Protein AF-A0A7S2FFK0-F1 (afdb_monomer_lite)

pLDDT: mean 80.07, std 19.32, range [27.09, 98.5]

Foldseek 3Di:
DAFEELQQLLPCLQLVQCQVQPVPQQDDDDADAEAYELDAPVPPCVVDHDPPPVRDSDPVSNVVSCVSNVHDPLRYHYHDDNQDDQPPPQAPVCCCLVPVLPPDPPVPPLSVCSVVQSSVLLRRLSRLQVNVVSQVVVCVVVVHHDQKDKYFHSNDGDPHHDHHNVPDDQAAFDDDPGMTIHGPVVSCCSRPVVNVCSNVVVDDDDSVDHSVVSSVVVVVVVNHDPPDDDPPDDPPDD

Radius of gyration: 18.82 Å; chains: 1; bounding box: 44×46×49 Å

Sequence (238 aa):
CLSGAARTLAEPLVYRTIKSHLIEAFGGRSTVFAVLKLADARGDESLGPPARTHLDRSAESLRAALDHLGVTPAHAVLVHNGTGTLTQRTPACLDGLLYGARADAKRRTAARDAPEQVLSLLGQLEGRRACGDLISAEEVAVRHLFAWVLLVRPDVAWPQPVAPFCTYEPRPLRKRDWAFIMPRTHATFLTEGLHELMAGCGAPFNPSRPVEEWVYEQLRPRNWTDGRFKLSGLVVRP

Organism: NCBI:txid156173

Secondary structure (DSSP, 8-state):
-EEEE-TTTTSHHHHHHIIIIIIIHH-SS----EEEES--GGG-GGGS----------HHHHHHHHHHTT--GGGEEEE-BTTBSS-----HHHHHHHHHTTT-TTSTTTTTSHHHHHHHHHHHHHHHHHHHHHHHHHHHHHT---SEEEEE-TT---SSPPPPGGGS-SSS-EEETTEEEEEHHHHHIIIIIHHHHHHTT-S---TTS-HHHHHHHHHGGGT---------S-----

Structure (mmCIF, N/CA/C/O backbone):
data_AF-A0A7S2FFK0-F1
#
_entry.id   AF-A0A7S2FFK0-F1
#
loop_
_atom_site.group_PDB
_atom_site.id
_atom_site.type_symbol
_atom_site.label_atom_id
_atom_site.label_alt_id
_atom_site.label_comp_id
_atom_site.label_asym_id
_atom_site.label_entity_id
_atom_site.label_seq_id
_atom_site.pdbx_PDB_ins_code
_atom_site.Cartn_x
_atom_site.Cartn_y
_atom_site.Cartn_z
_atom_site.occupancy
_atom_site.B_iso_or_equiv
_atom_site.auth_seq_id
_atom_site.auth_comp_id
_atom_site.auth_asym_id
_atom_site.auth_atom_id
_atom_site.pdbx_PDB_model_num
ATOM 1 N N . CYS A 1 1 ? -2.932 1.055 4.953 1.00 97.69 1 CYS A N 1
ATOM 2 C CA . CYS A 1 1 ? -2.668 1.854 3.748 1.00 97.69 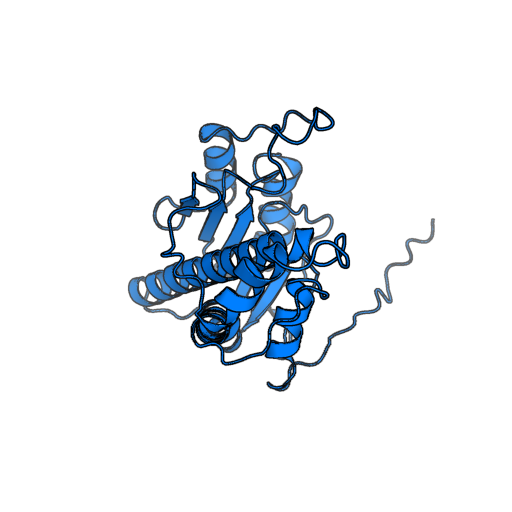1 CYS A CA 1
ATOM 3 C C . CYS A 1 1 ? -2.921 1.011 2.508 1.00 97.69 1 CYS A C 1
ATOM 5 O O . CYS A 1 1 ? -2.409 -0.103 2.414 1.00 97.69 1 CYS A O 1
ATOM 7 N N . LEU A 1 2 ? -3.705 1.541 1.576 1.00 97.38 2 LEU A N 1
ATOM 8 C CA . LEU A 1 2 ? -3.915 0.992 0.243 1.00 97.38 2 LEU A CA 1
ATOM 9 C C . LEU A 1 2 ? -2.874 1.602 -0.696 1.00 97.38 2 LEU A C 1
ATOM 11 O O . LEU A 1 2 ? -2.817 2.821 -0.798 1.00 97.38 2 LEU A O 1
ATOM 15 N N . SER A 1 3 ? -2.043 0.792 -1.351 1.00 95.12 3 SER A N 1
ATOM 16 C CA . SER A 1 3 ? -0.972 1.300 -2.222 1.00 95.12 3 SER A CA 1
ATOM 17 C C . SER A 1 3 ? -0.901 0.541 -3.540 1.00 95.12 3 SER A C 1
ATOM 19 O O . SER A 1 3 ? -0.838 -0.690 -3.544 1.00 95.12 3 SER A O 1
ATOM 21 N N . GLY A 1 4 ? -0.899 1.267 -4.659 1.00 92.31 4 GLY A N 1
ATOM 22 C CA . GLY A 1 4 ? -0.758 0.691 -5.998 1.00 92.31 4 GLY A CA 1
ATOM 23 C C . GLY A 1 4 ? -1.783 1.213 -7.001 1.00 92.31 4 GLY A C 1
ATOM 24 O O . GLY A 1 4 ? -2.378 2.269 -6.810 1.00 92.31 4 GLY A O 1
ATOM 25 N N . ALA A 1 5 ? -1.971 0.482 -8.100 1.00 90.81 5 ALA A N 1
ATOM 26 C CA . ALA A 1 5 ? -2.910 0.859 -9.153 1.00 90.81 5 ALA A CA 1
ATOM 27 C C . ALA A 1 5 ? -4.361 0.588 -8.735 1.00 90.81 5 ALA A C 1
ATOM 29 O O . ALA A 1 5 ? -4.699 -0.534 -8.364 1.00 90.81 5 ALA A O 1
ATOM 30 N N . ALA A 1 6 ? -5.239 1.583 -8.854 1.00 92.62 6 ALA A N 1
ATOM 31 C CA . ALA A 1 6 ? -6.644 1.491 -8.446 1.00 92.62 6 ALA A CA 1
ATOM 32 C C . ALA A 1 6 ? -7.536 0.783 -9.488 1.00 92.62 6 ALA A C 1
ATOM 34 O O . ALA A 1 6 ? -8.663 1.201 -9.738 1.00 92.62 6 ALA A O 1
ATOM 35 N N . ARG A 1 7 ? -7.027 -0.289 -10.113 1.00 88.94 7 ARG A N 1
ATOM 36 C CA . ARG A 1 7 ? -7.610 -0.915 -11.315 1.00 88.94 7 ARG A CA 1
ATOM 37 C C . ARG A 1 7 ? -9.075 -1.315 -11.143 1.00 88.94 7 ARG A C 1
ATOM 39 O O . ARG A 1 7 ? -9.857 -1.082 -12.057 1.00 88.94 7 ARG A O 1
ATOM 46 N N . THR A 1 8 ? -9.395 -1.929 -10.004 1.00 93.06 8 THR A N 1
ATOM 47 C CA . THR A 1 8 ? -10.719 -2.470 -9.650 1.00 93.06 8 THR A CA 1
ATOM 48 C C . THR A 1 8 ? -11.240 -1.902 -8.330 1.00 93.06 8 THR A C 1
ATOM 50 O O . THR A 1 8 ? -12.253 -2.371 -7.828 1.00 93.06 8 THR A O 1
ATOM 53 N N . LEU A 1 9 ? -10.571 -0.903 -7.738 1.00 95.50 9 LEU A N 1
ATOM 54 C CA . LEU A 1 9 ? -10.962 -0.382 -6.422 1.00 95.50 9 LEU A CA 1
ATOM 55 C C . LEU A 1 9 ? -12.380 0.199 -6.434 1.00 95.50 9 LEU A C 1
ATOM 57 O O . LEU A 1 9 ? -13.079 0.090 -5.435 1.00 95.50 9 LEU A O 1
ATOM 61 N N . ALA A 1 10 ? -12.797 0.792 -7.554 1.00 95.69 10 ALA A N 1
ATOM 62 C CA . ALA A 1 10 ? -14.138 1.340 -7.741 1.00 95.69 10 ALA A CA 1
ATOM 63 C C . ALA A 1 10 ? -15.237 0.262 -7.827 1.00 95.69 10 ALA A C 1
ATOM 65 O O . ALA A 1 10 ? -16.416 0.578 -7.684 1.00 95.69 10 ALA A O 1
ATOM 66 N N . GLU A 1 11 ? -14.878 -1.011 -8.016 1.00 95.50 11 GLU A N 1
ATOM 67 C CA . GLU A 1 11 ? -15.852 -2.095 -8.073 1.00 95.50 11 GLU A CA 1
ATOM 68 C C . GLU A 1 11 ? -16.462 -2.343 -6.684 1.00 95.50 11 GLU A C 1
ATOM 70 O O . GLU A 1 11 ? -15.717 -2.600 -5.728 1.00 95.50 11 GLU A O 1
ATOM 75 N N . PRO A 1 12 ? -17.805 -2.359 -6.542 1.00 96.56 12 PRO A N 1
ATOM 76 C CA . PRO A 1 12 ? -18.465 -2.563 -5.254 1.00 96.56 12 PRO A CA 1
ATOM 77 C C . PRO A 1 12 ? -18.008 -3.802 -4.499 1.00 96.56 12 PRO A C 1
ATOM 79 O O . PRO A 1 12 ? -17.871 -3.759 -3.280 1.00 96.56 12 PRO A O 1
ATOM 82 N N . LEU A 1 13 ? -17.733 -4.903 -5.199 1.00 96.69 13 LEU A N 1
ATOM 83 C CA . LEU A 1 13 ? -17.225 -6.119 -4.566 1.00 96.69 13 LEU A CA 1
ATOM 84 C C . LEU A 1 13 ? -15.864 -5.891 -3.882 1.00 96.69 13 LEU A C 1
ATOM 86 O O . LEU A 1 13 ? -15.618 -6.431 -2.802 1.00 96.69 13 LEU A O 1
ATOM 90 N N . VAL A 1 14 ? -14.986 -5.084 -4.479 1.00 96.62 14 VAL A N 1
ATOM 91 C CA . VAL A 1 14 ? -13.627 -4.855 -3.976 1.00 96.62 14 VAL A CA 1
ATOM 92 C C . VAL A 1 14 ? -13.665 -3.970 -2.736 1.00 96.62 14 VAL A C 1
ATOM 94 O O . VAL A 1 14 ? -13.296 -4.433 -1.656 1.00 96.62 14 VAL A O 1
ATOM 97 N N . TYR A 1 15 ? -14.170 -2.735 -2.832 1.00 97.69 15 TYR A N 1
ATOM 98 C CA . TYR A 1 15 ? -14.128 -1.824 -1.683 1.00 97.69 15 TYR A CA 1
ATOM 99 C C . TYR A 1 15 ? -15.022 -2.291 -0.521 1.00 97.69 15 TYR A C 1
ATOM 101 O O . TYR A 1 15 ? -14.660 -2.089 0.639 1.00 97.69 15 TYR A O 1
ATOM 109 N N . ARG A 1 16 ? -16.145 -2.982 -0.783 1.00 98.31 16 ARG A N 1
ATOM 110 C CA . ARG A 1 16 ? -16.985 -3.531 0.299 1.00 98.31 16 ARG A CA 1
ATOM 111 C C . ARG A 1 16 ? -16.266 -4.635 1.059 1.00 98.31 16 ARG A C 1
ATOM 113 O O . ARG A 1 16 ? -16.316 -4.641 2.282 1.00 98.31 16 ARG A O 1
ATOM 120 N N . THR A 1 17 ? -15.575 -5.540 0.360 1.00 97.88 17 THR A N 1
ATOM 121 C CA . THR A 1 17 ? -14.833 -6.614 1.037 1.00 97.88 17 THR A CA 1
ATOM 122 C C . THR A 1 17 ? -13.573 -6.101 1.731 1.00 97.88 17 THR A C 1
ATOM 124 O O . THR A 1 17 ? -13.251 -6.580 2.812 1.00 97.88 17 THR A O 1
ATOM 127 N N . ILE A 1 18 ? -12.898 -5.074 1.203 1.00 97.38 18 ILE A N 1
ATOM 128 C CA . ILE A 1 18 ? -11.834 -4.377 1.947 1.00 97.38 18 ILE A CA 1
ATOM 129 C C . ILE A 1 18 ? -12.399 -3.781 3.248 1.00 97.38 18 ILE A C 1
ATOM 131 O O . ILE A 1 18 ? -11.773 -3.895 4.300 1.00 97.38 18 ILE A O 1
ATOM 135 N N . LYS A 1 19 ? -13.595 -3.187 3.222 1.00 98.06 19 LYS A N 1
ATOM 136 C CA . LYS A 1 19 ? -14.220 -2.678 4.446 1.00 98.06 19 LYS A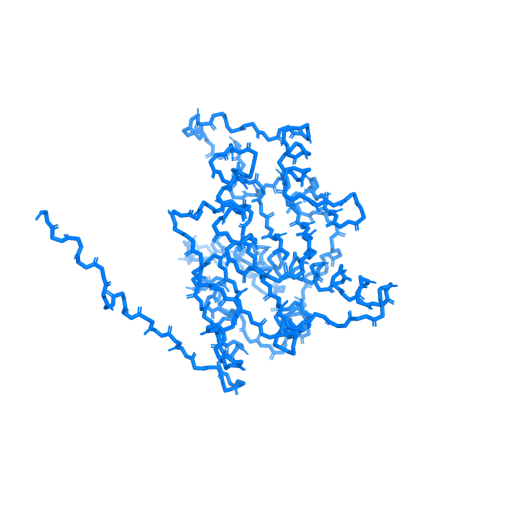 CA 1
ATOM 137 C C . LYS A 1 19 ? -14.558 -3.796 5.431 1.00 98.06 19 LYS A C 1
ATOM 139 O O . LYS A 1 19 ? -13.993 -3.834 6.520 1.00 98.06 19 LYS A O 1
ATOM 144 N N . SER A 1 20 ? -15.435 -4.717 5.041 1.00 98.19 20 SER A N 1
ATOM 145 C CA . SER A 1 20 ? -16.017 -5.690 5.967 1.00 98.19 20 SER A CA 1
ATOM 146 C C . SER A 1 20 ? -15.055 -6.815 6.345 1.00 98.19 20 SER A C 1
ATOM 148 O O . SER A 1 20 ? -15.003 -7.232 7.498 1.00 98.19 20 SER A O 1
ATOM 150 N N . HIS A 1 21 ? -14.274 -7.323 5.388 1.00 97.69 21 HIS A N 1
ATOM 151 C CA . HIS A 1 21 ? -13.435 -8.506 5.584 1.00 97.69 21 HIS A CA 1
ATOM 152 C C . HIS A 1 21 ? -11.984 -8.174 5.925 1.00 97.69 21 HIS A C 1
ATOM 154 O O . HIS A 1 21 ? -11.252 -9.071 6.336 1.00 97.69 21 HIS A O 1
ATOM 160 N N . LEU A 1 22 ? -11.554 -6.920 5.783 1.00 95.94 22 LEU A N 1
ATOM 161 C CA . LEU A 1 22 ? -10.224 -6.493 6.207 1.00 95.94 22 LEU A CA 1
ATOM 162 C C . LEU A 1 22 ? -10.296 -5.466 7.336 1.00 95.94 22 LEU A C 1
ATOM 164 O O . LEU A 1 22 ? -9.817 -5.760 8.424 1.00 95.94 22 LEU A O 1
ATOM 168 N N . ILE A 1 23 ? -10.858 -4.279 7.098 1.00 97.19 23 ILE A N 1
ATOM 169 C CA . ILE A 1 23 ? -10.790 -3.167 8.061 1.00 97.19 23 ILE A CA 1
ATOM 170 C C . ILE A 1 23 ? -11.597 -3.485 9.326 1.00 97.19 23 ILE A C 1
ATOM 172 O O . ILE A 1 23 ? -11.056 -3.438 10.429 1.00 97.19 23 ILE A O 1
ATOM 176 N N . GLU A 1 24 ? -12.871 -3.841 9.169 1.00 97.81 24 GLU A N 1
ATOM 177 C CA . GLU A 1 24 ? -13.772 -4.131 10.289 1.00 97.81 24 GLU A CA 1
ATOM 178 C C . GLU A 1 24 ? -13.413 -5.462 10.965 1.00 97.81 24 GLU A C 1
ATOM 180 O O . GLU A 1 24 ? -13.358 -5.534 12.191 1.00 97.81 24 GLU A O 1
ATOM 185 N N . ALA A 1 25 ? -13.091 -6.495 10.178 1.00 96.94 25 ALA A N 1
ATOM 186 C CA . ALA A 1 25 ? -12.718 -7.815 10.690 1.00 96.94 25 ALA A CA 1
ATOM 187 C C . ALA A 1 25 ? -11.384 -7.834 11.457 1.00 96.94 25 ALA A C 1
ATOM 189 O O . ALA A 1 25 ? -11.266 -8.537 12.462 1.00 96.94 25 ALA A O 1
ATOM 190 N N . PHE A 1 26 ? -10.381 -7.064 11.016 1.00 96.06 26 PHE A N 1
ATOM 191 C CA . PHE A 1 26 ? -9.129 -6.926 11.766 1.00 96.06 26 PHE A CA 1
ATOM 192 C C . PHE A 1 26 ? -9.377 -6.267 13.131 1.00 96.06 26 PHE A C 1
ATOM 194 O O . PHE A 1 26 ? -8.753 -6.646 14.127 1.00 96.06 26 PHE A O 1
ATOM 201 N N . GLY A 1 27 ? -10.336 -5.338 13.185 1.00 95.50 27 GLY A N 1
ATOM 202 C CA . GLY A 1 27 ? -10.808 -4.689 14.402 1.00 95.50 27 GLY A CA 1
ATOM 203 C C . GLY A 1 27 ? -9.883 -3.590 14.929 1.00 95.50 27 GLY A C 1
ATOM 204 O O . GLY A 1 27 ? -8.899 -3.198 14.299 1.00 95.50 27 GLY A O 1
ATOM 205 N N . GLY A 1 28 ? -10.214 -3.087 16.122 1.00 93.56 28 GLY A N 1
ATOM 206 C CA . GLY A 1 28 ? -9.529 -1.953 16.746 1.00 93.56 28 GLY A CA 1
ATOM 207 C C . GLY A 1 28 ? -9.933 -0.596 16.156 1.00 93.56 28 GLY A C 1
ATOM 208 O O . GLY A 1 28 ? -10.820 -0.498 15.311 1.00 93.56 28 GLY A O 1
ATOM 209 N N . ARG A 1 29 ? -9.288 0.477 16.628 1.00 96.19 29 ARG A N 1
ATOM 210 C CA . ARG A 1 29 ? -9.438 1.821 16.053 1.00 96.19 29 ARG A CA 1
ATOM 211 C C . ARG A 1 29 ? -8.492 1.945 14.861 1.00 96.19 29 ARG A C 1
ATOM 213 O O . ARG A 1 29 ? -7.277 1.885 15.042 1.00 96.19 29 ARG A O 1
ATOM 220 N N . SER A 1 30 ? -9.044 2.112 13.664 1.00 97.12 30 SER A N 1
ATOM 221 C CA . SER A 1 30 ? -8.288 2.144 12.412 1.00 97.12 30 SER A CA 1
ATOM 222 C C . SER A 1 30 ? -8.330 3.521 11.745 1.00 97.12 30 SER A C 1
ATOM 224 O O . SER A 1 30 ? -9.317 4.246 11.841 1.00 97.12 30 SER A O 1
ATOM 226 N N . THR A 1 31 ? -7.241 3.856 11.052 1.00 98.38 31 THR A N 1
ATOM 227 C CA . THR A 1 31 ? -7.156 4.984 10.116 1.00 98.38 31 THR A CA 1
ATOM 228 C C . THR A 1 31 ? -6.783 4.420 8.750 1.00 98.38 31 THR A C 1
ATOM 230 O O . THR A 1 31 ? -5.863 3.600 8.642 1.00 98.38 31 THR A O 1
ATOM 233 N N . VAL A 1 32 ? -7.509 4.816 7.704 1.00 98.38 32 VAL A N 1
ATOM 234 C CA . VAL A 1 32 ? -7.309 4.287 6.351 1.00 98.38 32 VAL A CA 1
ATOM 235 C C . VAL A 1 32 ? -6.632 5.341 5.489 1.00 98.38 32 VAL A C 1
ATOM 237 O O . VAL A 1 32 ? -7.143 6.435 5.297 1.00 98.38 32 VAL A O 1
ATOM 240 N N . PHE A 1 33 ? -5.479 4.969 4.944 1.00 98.50 33 PHE A N 1
ATOM 241 C CA . PHE A 1 33 ? -4.699 5.779 4.011 1.00 98.50 33 PHE A CA 1
ATOM 242 C C . PHE A 1 33 ? -4.756 5.167 2.616 1.00 98.50 33 PHE A C 1
ATOM 244 O O . PHE A 1 33 ? -4.788 3.934 2.501 1.00 98.50 33 PHE A O 1
ATOM 251 N N . ALA A 1 34 ? -4.688 5.991 1.575 1.00 98.00 34 ALA A N 1
ATOM 252 C CA . ALA A 1 34 ? -4.666 5.541 0.191 1.00 98.00 34 ALA A CA 1
ATOM 253 C C . ALA A 1 34 ? -3.612 6.293 -0.634 1.00 98.00 34 ALA A C 1
ATOM 255 O O . ALA A 1 34 ? -3.614 7.516 -0.697 1.00 98.00 34 ALA A O 1
ATOM 256 N N . VAL A 1 35 ? -2.741 5.549 -1.308 1.00 96.38 35 VAL A N 1
ATOM 257 C CA . VAL A 1 35 ? -1.779 6.045 -2.296 1.00 96.38 35 VAL A CA 1
ATOM 258 C C . VAL A 1 35 ? -2.051 5.313 -3.605 1.00 96.38 35 VAL A C 1
ATOM 260 O O . VAL A 1 35 ? -1.617 4.176 -3.813 1.00 96.38 35 VAL A O 1
ATOM 263 N N . LEU A 1 36 ? -2.835 5.943 -4.474 1.00 94.12 36 LEU A N 1
ATOM 264 C CA . LEU A 1 36 ? -3.429 5.294 -5.635 1.00 94.12 36 LEU A CA 1
ATOM 265 C C . LEU A 1 36 ? -2.851 5.827 -6.937 1.00 94.12 36 LEU A C 1
ATOM 267 O O . LEU A 1 36 ? -2.824 7.032 -7.170 1.00 94.12 36 LEU A O 1
ATOM 271 N N . LYS A 1 37 ? -2.460 4.913 -7.821 1.00 90.56 37 LYS A N 1
ATOM 272 C CA . LYS A 1 37 ? -2.108 5.221 -9.208 1.00 90.56 37 LYS A CA 1
ATOM 273 C C . LYS A 1 37 ? -3.331 5.036 -10.086 1.00 90.56 37 LYS A C 1
ATOM 275 O O . LYS A 1 37 ? -3.955 3.973 -10.065 1.00 90.56 37 LYS A O 1
ATOM 280 N N . LEU A 1 38 ? -3.657 6.072 -10.844 1.00 87.25 38 LEU A N 1
ATOM 281 C CA . LEU A 1 38 ? -4.819 6.092 -11.728 1.00 87.25 38 LEU A CA 1
ATOM 282 C C . LEU A 1 38 ? -4.468 5.611 -13.137 1.00 87.25 38 LEU A C 1
ATOM 284 O O . LEU A 1 38 ? -5.294 4.988 -13.797 1.00 87.25 38 LEU A O 1
ATOM 288 N N . ALA A 1 39 ? -3.218 5.823 -13.549 1.00 80.00 39 ALA A N 1
ATOM 289 C CA . ALA A 1 39 ? -2.644 5.249 -14.755 1.00 80.00 39 ALA A CA 1
ATOM 290 C C . ALA A 1 39 ? -1.652 4.135 -14.395 1.00 80.00 39 ALA A C 1
ATOM 292 O O . ALA A 1 39 ? -0.842 4.272 -13.474 1.00 80.00 39 ALA A O 1
ATOM 293 N N . ASP A 1 40 ? -1.702 3.036 -15.142 1.00 69.88 40 ASP A N 1
ATOM 294 C CA . ASP A 1 40 ? -0.779 1.915 -15.008 1.00 69.88 40 ASP A CA 1
ATOM 295 C C . ASP A 1 40 ? -0.172 1.609 -16.374 1.00 69.88 40 ASP A C 1
ATOM 297 O O . ASP A 1 40 ? -0.895 1.254 -17.302 1.00 69.88 40 ASP A O 1
ATOM 301 N N . ALA A 1 41 ? 1.152 1.724 -16.490 1.00 61.56 41 ALA A N 1
ATOM 302 C CA . ALA A 1 41 ? 1.875 1.429 -17.726 1.00 61.56 41 ALA A CA 1
ATOM 303 C C . ALA A 1 41 ? 1.657 -0.019 -18.207 1.00 61.56 41 ALA A C 1
ATOM 305 O O . ALA A 1 41 ? 1.723 -0.291 -19.398 1.00 61.56 41 ALA A O 1
ATOM 306 N N . ARG A 1 42 ? 1.333 -0.952 -17.297 1.00 60.56 42 ARG A N 1
ATOM 307 C CA . ARG A 1 42 ? 1.028 -2.353 -17.640 1.00 60.56 42 ARG A CA 1
ATOM 308 C C . ARG A 1 42 ? -0.376 -2.558 -18.215 1.00 60.56 42 ARG A C 1
ATOM 310 O O . ARG A 1 42 ? -0.705 -3.672 -18.608 1.00 60.56 42 ARG A O 1
ATOM 317 N N . GLY A 1 43 ? -1.227 -1.537 -18.165 1.00 53.38 43 GLY A N 1
ATOM 318 C CA . GLY A 1 43 ? -2.600 -1.570 -18.662 1.00 53.38 43 GLY A CA 1
ATOM 319 C C . GLY A 1 43 ? -2.844 -0.570 -19.783 1.00 53.38 43 GLY A C 1
ATOM 320 O O . GLY A 1 43 ? -3.998 -0.198 -19.979 1.00 53.38 43 GLY A O 1
ATOM 321 N N . ASP A 1 44 ? -1.785 -0.102 -20.450 1.00 51.84 44 ASP A N 1
ATOM 322 C CA . ASP A 1 44 ? -1.903 0.857 -21.539 1.00 51.84 44 ASP A CA 1
ATOM 323 C C . ASP A 1 44 ? -2.726 0.249 -22.685 1.00 51.84 44 ASP A C 1
ATOM 325 O O . ASP A 1 44 ? -2.348 -0.754 -23.294 1.00 51.84 44 ASP A O 1
ATOM 329 N N . GLU A 1 45 ? -3.880 0.860 -22.956 1.00 49.62 45 GLU A N 1
ATOM 330 C CA . GLU A 1 45 ? -4.808 0.475 -24.026 1.00 49.62 45 GLU A CA 1
ATOM 331 C C . GLU A 1 45 ? -4.152 0.569 -25.415 1.00 49.62 45 GLU A C 1
ATOM 333 O O . GLU A 1 45 ? -4.646 -0.015 -26.382 1.00 49.62 45 GLU A O 1
ATOM 338 N N . SER A 1 46 ? -3.008 1.259 -25.511 1.00 48.88 46 SER A N 1
ATOM 339 C CA . SER A 1 46 ? -2.182 1.333 -26.715 1.00 48.88 46 SER A CA 1
ATOM 340 C C . SER A 1 46 ? -1.554 -0.012 -27.127 1.00 48.88 46 SER A C 1
ATOM 342 O O . SER A 1 46 ? -1.197 -0.179 -28.295 1.00 48.88 46 SER A O 1
ATOM 344 N N . LEU A 1 47 ? -1.465 -0.999 -26.220 1.00 48.91 47 LEU A N 1
ATOM 345 C CA . LEU A 1 47 ? -0.830 -2.308 -26.460 1.00 48.91 47 LEU A CA 1
ATOM 346 C C . LEU A 1 47 ? -1.766 -3.377 -27.066 1.00 48.91 47 LEU A C 1
ATOM 348 O O . LEU A 1 47 ? -1.407 -4.553 -27.141 1.00 48.91 47 LEU A O 1
ATOM 352 N N . GLY A 1 48 ? -2.937 -2.973 -27.559 1.00 48.22 48 GLY A N 1
ATOM 353 C CA . GLY A 1 48 ? -3.923 -3.842 -28.209 1.00 48.22 48 GLY A CA 1
ATOM 354 C C . GLY A 1 48 ? -5.215 -3.935 -27.399 1.00 48.22 48 GLY A C 1
ATOM 355 O O . GLY A 1 48 ? -5.201 -3.623 -26.213 1.00 48.22 48 GLY A O 1
ATOM 356 N N . PRO A 1 49 ? -6.346 -4.328 -28.019 1.00 43.59 49 PRO A N 1
ATOM 357 C CA . PRO A 1 49 ? -7.664 -4.211 -27.407 1.00 43.59 49 PRO A CA 1
ATOM 358 C C . PRO A 1 49 ? -7.713 -5.068 -26.137 1.00 43.59 49 PRO A C 1
ATOM 360 O O . PRO A 1 49 ? -7.759 -6.299 -26.246 1.00 43.59 49 PRO A O 1
ATOM 363 N N . PRO A 1 50 ? -7.698 -4.469 -24.930 1.00 51.31 50 PRO A N 1
ATOM 364 C CA . PRO A 1 50 ? -7.896 -5.255 -23.732 1.00 51.31 50 PRO A CA 1
ATOM 365 C C . PRO A 1 50 ? -9.292 -5.868 -23.828 1.00 51.31 50 PRO A C 1
ATOM 367 O O . PRO A 1 50 ? -10.225 -5.253 -24.359 1.00 51.31 50 PRO A O 1
ATOM 370 N N . ALA A 1 51 ? -9.453 -7.092 -23.330 1.00 50.19 51 ALA A N 1
ATOM 371 C CA . ALA A 1 51 ? -10.780 -7.627 -23.073 1.00 50.19 51 ALA A CA 1
ATOM 372 C C . ALA A 1 51 ? -11.566 -6.552 -22.297 1.00 50.19 51 ALA A C 1
ATOM 374 O O . ALA A 1 51 ? -11.154 -6.145 -21.212 1.00 50.19 51 ALA A O 1
ATOM 375 N N . ARG A 1 52 ? -12.622 -6.022 -22.927 1.00 49.34 52 ARG A N 1
ATOM 376 C CA . ARG A 1 52 ? -13.379 -4.821 -22.538 1.00 49.34 52 ARG A CA 1
ATOM 377 C C . ARG A 1 52 ? -14.192 -5.011 -21.254 1.00 49.34 52 ARG A C 1
ATOM 379 O O . ARG A 1 52 ? -15.406 -4.819 -21.245 1.00 49.34 52 ARG A O 1
ATOM 386 N N . THR A 1 53 ? -13.566 -5.370 -20.144 1.00 58.31 53 THR A N 1
ATOM 387 C CA . THR A 1 53 ? -14.149 -5.026 -18.849 1.00 58.31 53 THR A CA 1
ATOM 388 C C . THR A 1 53 ? -13.973 -3.523 -18.691 1.0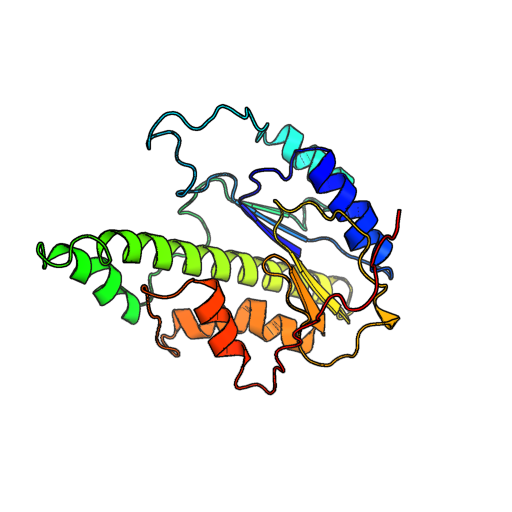0 58.31 53 THR A C 1
ATOM 390 O O . THR A 1 53 ? -12.893 -3.060 -18.329 1.00 58.31 53 THR A O 1
ATOM 393 N N . HIS A 1 54 ? -15.015 -2.770 -19.054 1.00 63.22 54 HIS A N 1
ATOM 394 C CA . HIS A 1 54 ? -15.159 -1.348 -18.756 1.00 63.22 54 HIS A CA 1
ATOM 395 C C . HIS A 1 54 ? -15.210 -1.182 -17.234 1.00 63.22 54 HIS A C 1
ATOM 397 O O . HIS A 1 54 ? -16.281 -1.108 -16.644 1.00 63.22 54 HIS A O 1
ATOM 403 N N . LEU A 1 55 ? -14.044 -1.210 -16.595 1.00 77.06 55 LEU A N 1
ATOM 404 C CA . LEU A 1 55 ? -13.910 -0.883 -15.185 1.00 77.06 55 LEU A CA 1
ATOM 405 C C . LEU A 1 55 ? -14.019 0.633 -15.080 1.00 77.06 55 LEU A C 1
ATOM 407 O O . LEU A 1 55 ? -13.252 1.356 -15.724 1.00 77.06 55 LEU A O 1
ATOM 411 N N . ASP A 1 56 ? -14.979 1.109 -14.298 1.00 80.50 56 ASP A N 1
ATOM 412 C CA . ASP A 1 56 ? -15.124 2.533 -14.046 1.00 80.50 56 ASP A CA 1
ATOM 413 C C . ASP A 1 56 ? -13.936 3.018 -13.208 1.00 80.50 56 ASP A C 1
ATOM 415 O O . ASP A 1 56 ? -13.757 2.642 -12.053 1.00 80.50 56 ASP A O 1
ATOM 419 N N . ARG A 1 57 ? -13.084 3.840 -13.820 1.00 80.62 57 ARG A N 1
ATOM 420 C CA . ARG A 1 57 ? -11.916 4.458 -13.175 1.00 80.62 57 ARG A CA 1
ATOM 421 C C . ARG A 1 57 ? -12.078 5.967 -13.043 1.00 80.62 57 ARG A C 1
ATOM 423 O O . ARG A 1 57 ? -11.087 6.683 -12.897 1.00 80.62 57 ARG A O 1
ATOM 430 N N . SER A 1 58 ? -13.310 6.463 -13.137 1.00 87.38 58 SER A N 1
ATOM 431 C CA . SER A 1 58 ? -13.588 7.877 -12.948 1.00 87.38 58 SER A CA 1
ATOM 432 C C . SER A 1 58 ? -13.150 8.326 -11.551 1.00 87.38 58 SER A C 1
ATOM 434 O O . SER A 1 58 ? -13.192 7.577 -10.569 1.00 87.38 58 SER A O 1
ATOM 436 N N . ALA A 1 59 ? -12.714 9.582 -11.456 1.00 87.94 59 ALA A N 1
ATOM 437 C CA . ALA A 1 59 ? -12.348 10.178 -10.175 1.00 87.94 59 ALA A CA 1
ATOM 438 C C . ALA A 1 59 ? -13.531 10.189 -9.189 1.00 87.94 59 ALA A C 1
ATOM 440 O O . ALA A 1 59 ? -13.317 10.126 -7.980 1.00 87.94 59 ALA A O 1
ATOM 441 N N . GLU A 1 60 ? -14.764 10.247 -9.700 1.00 92.75 60 GLU A N 1
ATOM 442 C CA . GLU A 1 60 ? -15.992 10.182 -8.908 1.00 92.75 60 GLU A CA 1
ATOM 443 C C . GLU A 1 60 ? -16.185 8.799 -8.278 1.00 92.75 60 GLU A C 1
ATOM 445 O O . GLU A 1 60 ? -16.292 8.702 -7.056 1.00 92.75 60 GLU A O 1
ATOM 450 N N . SER A 1 61 ? -16.124 7.726 -9.069 1.00 93.75 61 SER A N 1
ATOM 451 C CA . SER A 1 61 ? -16.303 6.363 -8.556 1.00 93.75 61 SER A CA 1
ATOM 452 C C . SER A 1 61 ? -15.189 5.940 -7.602 1.00 93.75 61 SER A C 1
ATOM 454 O O . SER A 1 61 ? -15.447 5.287 -6.589 1.00 93.75 61 SER A O 1
ATOM 456 N N . LEU A 1 62 ? -13.953 6.383 -7.847 1.00 94.81 62 LEU A N 1
ATOM 457 C CA . LEU A 1 62 ? -12.862 6.185 -6.892 1.00 94.81 62 LEU A CA 1
ATOM 458 C C . LEU A 1 62 ? -13.064 6.973 -5.598 1.00 94.81 62 LEU A C 1
ATOM 460 O O . LEU A 1 62 ? -12.781 6.439 -4.526 1.00 94.81 62 LEU A O 1
ATOM 464 N N . ARG A 1 63 ? -13.572 8.208 -5.666 1.00 95.81 63 ARG A N 1
ATOM 465 C CA . ARG A 1 63 ? -13.903 8.984 -4.464 1.00 95.81 63 ARG A CA 1
ATOM 466 C C . ARG A 1 63 ? -15.007 8.302 -3.660 1.00 95.81 63 ARG A C 1
ATOM 468 O O . ARG A 1 63 ? -14.829 8.120 -2.465 1.00 95.81 63 ARG A O 1
ATOM 475 N N . ALA A 1 64 ? -16.064 7.817 -4.311 1.00 97.19 64 ALA A N 1
ATOM 476 C CA . ALA A 1 64 ? -17.126 7.065 -3.645 1.00 97.19 64 ALA A CA 1
ATOM 477 C C . ALA A 1 64 ? -16.597 5.798 -2.939 1.00 97.19 64 ALA A C 1
ATOM 479 O O . ALA A 1 64 ? -16.997 5.497 -1.812 1.00 97.19 64 ALA A O 1
ATOM 480 N N . ALA A 1 65 ? -15.662 5.075 -3.565 1.00 97.75 65 ALA A N 1
ATOM 481 C CA . ALA A 1 65 ? -15.000 3.929 -2.943 1.00 97.75 65 ALA A CA 1
ATOM 482 C C . ALA A 1 65 ? -14.140 4.338 -1.731 1.00 97.75 65 ALA A C 1
ATOM 484 O O . ALA A 1 65 ? -14.200 3.689 -0.687 1.00 97.75 65 ALA A O 1
ATOM 485 N N . LEU A 1 66 ? -13.364 5.420 -1.838 1.00 98.00 66 LEU A N 1
ATOM 486 C CA . LEU A 1 66 ? -12.542 5.948 -0.742 1.00 98.00 66 LEU A CA 1
ATOM 487 C C . LEU A 1 66 ? -13.390 6.429 0.442 1.00 98.00 66 LEU A C 1
ATOM 489 O O . LEU A 1 66 ? -13.087 6.077 1.584 1.00 98.00 66 LEU A O 1
ATOM 493 N N . ASP A 1 67 ? -14.483 7.139 0.170 1.00 98.44 67 ASP A N 1
ATOM 494 C CA . ASP A 1 67 ? -15.438 7.593 1.182 1.00 98.44 67 ASP A CA 1
ATOM 495 C C . ASP A 1 67 ? -16.076 6.396 1.899 1.00 98.44 67 ASP A C 1
ATOM 497 O O . ASP A 1 67 ? -16.156 6.366 3.129 1.00 98.44 67 ASP A O 1
ATOM 501 N N . HIS A 1 68 ? -16.454 5.347 1.156 1.00 98.38 68 HIS A N 1
ATOM 502 C CA . HIS A 1 68 ? -16.985 4.115 1.744 1.00 98.38 68 HIS A CA 1
ATOM 503 C C . HIS A 1 68 ? -15.996 3.461 2.720 1.00 98.38 68 HIS A C 1
ATOM 505 O O . HIS A 1 68 ? -16.404 2.946 3.768 1.00 98.38 68 HIS A O 1
ATOM 511 N N . LEU A 1 69 ? -14.706 3.492 2.380 1.00 98.25 69 LEU A N 1
ATOM 512 C CA . LEU A 1 69 ? -13.606 2.967 3.189 1.00 98.25 69 LEU A CA 1
ATOM 513 C C . LEU A 1 69 ? -13.217 3.880 4.363 1.00 98.25 69 LEU A C 1
ATOM 515 O O . LEU A 1 69 ? -12.414 3.465 5.195 1.00 98.25 69 LEU A O 1
ATOM 519 N N . GLY A 1 70 ? -13.776 5.091 4.450 1.00 98.19 70 GLY A N 1
ATOM 520 C CA . GLY A 1 70 ? -13.442 6.066 5.488 1.00 98.19 70 GLY A CA 1
ATOM 521 C C . GLY A 1 70 ? -12.095 6.762 5.274 1.00 98.19 70 GLY A C 1
ATOM 522 O O . GLY A 1 70 ? -11.487 7.220 6.240 1.00 98.19 70 GLY A O 1
ATOM 523 N N . VAL A 1 71 ? -11.601 6.823 4.033 1.00 98.38 71 VAL A N 1
ATOM 524 C CA . VAL A 1 71 ? -10.377 7.563 3.696 1.00 98.38 71 VAL A CA 1
ATOM 525 C C . VAL A 1 71 ? -10.716 9.044 3.563 1.00 98.38 71 VAL A C 1
ATOM 527 O O . VAL A 1 71 ? -11.497 9.430 2.699 1.00 98.38 71 VAL A O 1
ATOM 530 N N . THR A 1 72 ? -10.110 9.892 4.394 1.00 97.75 72 THR A N 1
ATOM 531 C CA . THR A 1 72 ? -10.301 11.347 4.292 1.00 97.75 72 THR A CA 1
ATOM 532 C C . THR A 1 72 ? -9.452 11.946 3.161 1.00 97.75 72 THR A C 1
ATOM 534 O O . THR A 1 72 ? -8.434 11.356 2.787 1.00 97.75 72 THR A O 1
ATOM 537 N N . PRO A 1 73 ? -9.776 13.150 2.645 1.00 97.06 73 PRO A N 1
ATOM 538 C CA . PRO A 1 73 ? -8.938 13.819 1.646 1.00 97.06 73 PRO A CA 1
ATOM 539 C C . PRO A 1 73 ? -7.481 14.029 2.090 1.00 97.06 73 PRO A C 1
ATOM 541 O O . PRO A 1 73 ? -6.580 13.953 1.263 1.00 97.06 73 PRO A O 1
ATOM 544 N N . ALA A 1 74 ? -7.234 14.239 3.388 1.00 97.19 74 ALA A N 1
ATOM 545 C CA . ALA A 1 74 ? -5.883 14.380 3.941 1.00 97.19 74 ALA A CA 1
ATOM 546 C C . ALA A 1 74 ? -5.102 13.051 3.979 1.00 97.19 74 ALA A C 1
ATOM 548 O O . ALA A 1 74 ? -3.879 13.047 4.085 1.00 97.19 74 ALA A O 1
ATOM 549 N N . HIS A 1 75 ? -5.803 11.919 3.884 1.00 98.25 75 HIS A N 1
ATOM 550 C CA . HIS A 1 75 ? -5.239 10.569 3.915 1.00 98.25 75 HIS A CA 1
ATOM 551 C C . HIS A 1 75 ? -5.185 9.914 2.527 1.00 98.25 75 HIS A C 1
ATOM 553 O O . HIS A 1 75 ? -4.895 8.719 2.428 1.00 98.25 75 HIS A O 1
ATOM 559 N N . ALA A 1 76 ? -5.452 10.674 1.460 1.00 97.00 76 ALA A N 1
ATOM 560 C CA . ALA A 1 76 ? -5.470 10.193 0.084 1.00 97.00 76 ALA A CA 1
ATOM 561 C C . ALA A 1 76 ? -4.461 10.937 -0.806 1.00 97.00 76 ALA A C 1
ATOM 563 O O . ALA A 1 76 ? -4.473 12.160 -0.908 1.00 97.00 76 ALA A O 1
ATOM 564 N N . VAL A 1 77 ? -3.638 10.179 -1.529 1.00 94.94 77 VAL A N 1
ATOM 565 C CA . VAL A 1 77 ? -2.746 10.665 -2.587 1.00 94.94 77 VAL A CA 1
ATOM 566 C C . VAL A 1 77 ? -3.129 9.970 -3.889 1.00 94.94 77 VAL A C 1
ATOM 568 O O . VAL A 1 77 ? -2.997 8.751 -4.013 1.00 94.94 77 VAL A O 1
ATOM 571 N N . LEU A 1 78 ? -3.610 10.743 -4.865 1.00 92.38 78 LEU A N 1
ATOM 572 C CA . LEU A 1 78 ? -3.987 10.252 -6.192 1.00 92.38 78 LEU A CA 1
ATOM 573 C C . LEU A 1 78 ? -2.932 10.667 -7.222 1.00 92.38 78 LEU A C 1
ATOM 575 O O . LEU A 1 78 ? -2.685 11.851 -7.440 1.00 92.38 78 LEU A O 1
ATOM 579 N N . VAL A 1 79 ? -2.311 9.683 -7.866 1.00 89.06 79 VAL A N 1
ATOM 580 C CA . VAL A 1 79 ? -1.241 9.868 -8.849 1.00 89.06 79 VAL A CA 1
ATOM 581 C C . VAL A 1 79 ? -1.807 9.623 -10.247 1.00 89.06 79 VAL A C 1
ATOM 583 O O . VAL A 1 79 ? -2.113 8.488 -10.617 1.00 89.06 79 VAL A O 1
ATOM 586 N N . HIS A 1 80 ? -1.969 10.697 -11.023 1.00 79.81 80 HIS A N 1
ATOM 587 C CA . HIS A 1 80 ? -2.585 10.653 -12.356 1.00 79.81 80 HIS A CA 1
ATOM 588 C C . HIS A 1 80 ? -1.632 10.184 -13.466 1.00 79.81 80 HIS A C 1
ATOM 590 O O . HIS A 1 80 ? -2.085 9.570 -14.428 1.00 79.81 80 HIS A O 1
ATOM 596 N N . ASN A 1 81 ? -0.322 10.402 -13.325 1.00 70.38 81 ASN A N 1
ATOM 597 C CA . ASN A 1 81 ? 0.659 10.012 -14.336 1.00 70.38 81 ASN A CA 1
ATOM 598 C C . ASN A 1 81 ? 1.359 8.719 -13.909 1.00 70.38 81 ASN A C 1
ATOM 600 O O . ASN A 1 81 ? 2.006 8.682 -12.864 1.00 70.38 81 ASN A O 1
ATOM 604 N N . GLY A 1 82 ? 1.282 7.670 -14.739 1.00 56.00 82 GLY A N 1
ATOM 605 C CA . GLY A 1 82 ? 1.911 6.364 -14.473 1.00 56.00 82 GLY A CA 1
ATOM 606 C C . GLY A 1 82 ? 3.432 6.431 -14.257 1.00 56.00 82 GLY A C 1
ATOM 607 O O . GLY A 1 82 ? 4.019 5.497 -13.715 1.00 56.00 82 GLY A O 1
ATOM 608 N N . THR A 1 83 ? 4.048 7.557 -14.629 1.00 51.53 83 THR A N 1
ATOM 609 C CA . THR A 1 83 ? 5.477 7.875 -14.507 1.00 51.53 83 THR A CA 1
ATOM 610 C C . THR A 1 83 ? 5.780 9.092 -13.621 1.00 51.53 83 THR A C 1
ATOM 612 O O . THR A 1 83 ? 6.942 9.460 -13.489 1.00 51.53 83 THR A O 1
ATOM 615 N N . GLY A 1 84 ? 4.787 9.757 -13.014 1.00 47.94 84 GLY A N 1
ATOM 616 C CA . GLY A 1 84 ? 5.007 11.086 -12.433 1.00 47.94 84 GLY A CA 1
ATOM 617 C C . GLY A 1 84 ? 4.269 11.354 -11.129 1.00 47.94 84 GLY A C 1
ATOM 618 O O . GLY A 1 84 ? 3.066 11.587 -11.169 1.00 47.94 84 GLY A O 1
ATOM 619 N N . THR A 1 85 ? 5.032 11.389 -10.025 1.00 45.78 85 THR A N 1
ATOM 620 C CA . THR A 1 85 ? 5.175 12.555 -9.110 1.00 45.78 85 THR A CA 1
ATOM 621 C C . THR A 1 85 ? 6.138 12.319 -7.936 1.00 45.78 85 THR A C 1
ATOM 623 O O . THR A 1 85 ? 6.497 13.284 -7.269 1.00 45.78 85 THR A O 1
ATOM 626 N N . LEU A 1 86 ? 6.653 11.111 -7.695 1.00 53.12 86 LEU A N 1
ATOM 627 C CA . LEU A 1 86 ? 7.609 10.875 -6.602 1.00 53.12 86 LEU A CA 1
ATOM 628 C C . LEU A 1 86 ? 9.052 10.832 -7.121 1.00 53.12 86 LEU A C 1
ATOM 630 O O . LEU A 1 86 ? 9.689 9.796 -7.118 1.00 53.12 86 LEU A O 1
ATOM 634 N N . THR A 1 87 ? 9.557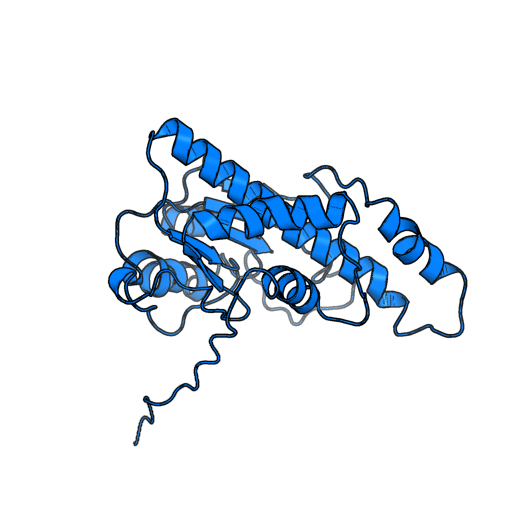 11.972 -7.610 1.00 52.06 87 THR A N 1
ATOM 635 C CA . THR A 1 87 ? 10.997 12.236 -7.854 1.00 52.06 87 THR A CA 1
ATOM 636 C C . THR A 1 87 ? 11.811 11.030 -8.356 1.00 52.06 87 THR A C 1
ATOM 638 O O . THR A 1 87 ? 12.746 10.587 -7.690 1.00 52.06 87 THR A O 1
ATOM 641 N N . GLN A 1 88 ? 11.469 10.503 -9.534 1.00 57.56 88 GLN A N 1
ATOM 642 C CA . GLN A 1 88 ? 12.202 9.416 -10.190 1.00 57.56 88 GLN A CA 1
ATOM 643 C C . GLN A 1 88 ? 13.584 9.889 -10.658 1.00 57.56 88 GLN A C 1
ATOM 645 O O . GLN A 1 88 ? 13.825 10.113 -11.843 1.00 57.56 88 GLN A O 1
ATOM 650 N N . ARG A 1 89 ? 14.534 10.044 -9.735 1.00 66.44 89 ARG A N 1
ATOM 651 C CA . ARG A 1 89 ? 15.925 9.795 -10.102 1.00 66.44 89 ARG A CA 1
ATOM 652 C C . ARG A 1 89 ? 16.104 8.293 -10.056 1.00 66.44 89 ARG A C 1
ATOM 654 O O . ARG A 1 89 ? 16.147 7.710 -8.975 1.00 66.44 89 ARG A O 1
ATOM 661 N N . THR A 1 90 ? 16.181 7.681 -11.233 1.00 72.94 90 THR A N 1
ATOM 662 C CA . THR A 1 90 ? 16.676 6.314 -11.346 1.00 72.94 90 THR A CA 1
ATOM 663 C C . THR A 1 90 ? 18.004 6.230 -10.583 1.00 72.94 90 THR A C 1
ATOM 665 O O . THR A 1 90 ? 18.884 7.064 -10.814 1.00 72.94 90 THR A O 1
ATOM 668 N N . PRO A 1 91 ? 18.160 5.277 -9.652 1.00 79.56 91 PRO A N 1
ATOM 669 C CA . PRO A 1 91 ? 19.428 5.070 -8.969 1.00 79.56 91 PRO A CA 1
ATOM 670 C C . PRO A 1 91 ? 20.532 4.756 -9.981 1.00 79.56 91 PRO A C 1
ATOM 672 O O . PRO A 1 91 ? 20.309 3.978 -10.907 1.00 79.56 91 PRO A O 1
ATOM 675 N N . ALA A 1 92 ? 21.736 5.298 -9.786 1.00 80.19 92 ALA A N 1
ATOM 676 C CA . ALA A 1 92 ? 22.830 5.153 -10.754 1.00 80.19 92 ALA A CA 1
ATOM 677 C C . ALA A 1 92 ? 23.205 3.679 -11.029 1.00 80.19 92 ALA A C 1
ATOM 679 O O . ALA A 1 92 ? 23.614 3.322 -12.130 1.00 80.19 92 ALA A O 1
ATOM 680 N N . CYS A 1 93 ? 23.013 2.782 -10.054 1.00 77.06 93 CYS A N 1
ATOM 681 C CA . CYS A 1 93 ? 23.216 1.340 -10.243 1.00 77.06 93 CYS A CA 1
ATOM 682 C C . CYS A 1 93 ? 22.216 0.687 -11.207 1.00 77.06 93 CYS A C 1
ATOM 684 O O . CYS A 1 93 ? 22.483 -0.400 -11.718 1.00 77.06 93 CYS A O 1
ATOM 686 N N . LEU A 1 94 ? 21.069 1.319 -11.455 1.00 77.44 94 LEU A N 1
ATOM 687 C CA . LEU A 1 94 ? 20.063 0.836 -12.394 1.00 77.44 94 LEU A CA 1
ATOM 688 C C . LEU A 1 94 ? 20.256 1.429 -13.795 1.00 77.44 94 LEU A C 1
ATOM 690 O O . LEU A 1 94 ? 19.681 0.895 -14.742 1.00 77.44 94 LEU A O 1
ATOM 694 N N . ASP A 1 95 ? 21.110 2.446 -13.967 1.00 75.94 95 ASP A N 1
ATOM 695 C CA . ASP A 1 95 ? 21.401 3.028 -15.282 1.00 75.94 95 ASP A CA 1
ATOM 696 C C . ASP A 1 95 ? 21.918 1.953 -16.248 1.00 75.94 95 ASP A C 1
ATOM 698 O O . ASP A 1 95 ? 21.398 1.800 -17.349 1.00 75.94 95 ASP A O 1
ATOM 702 N N . GLY A 1 96 ? 22.858 1.105 -15.821 1.00 67.94 96 GLY A N 1
ATOM 703 C CA . GLY A 1 96 ? 23.359 0.005 -16.654 1.00 67.94 96 GLY A CA 1
ATOM 704 C C . GLY A 1 96 ? 22.275 -0.995 -17.086 1.00 67.94 96 GLY A C 1
A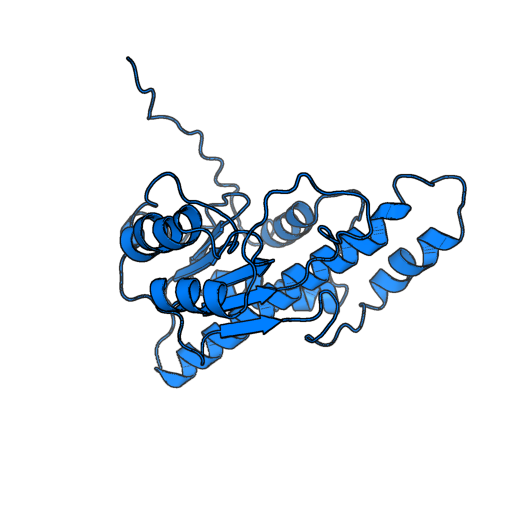TOM 705 O O . GLY A 1 96 ? 22.351 -1.540 -18.186 1.00 67.94 96 GLY A O 1
ATOM 706 N N . LEU A 1 97 ? 21.238 -1.202 -16.267 1.00 68.12 97 LEU A N 1
ATOM 707 C CA . LEU A 1 97 ? 20.111 -2.087 -16.585 1.00 68.12 97 LEU A CA 1
ATOM 708 C C . LEU A 1 97 ? 19.103 -1.426 -17.533 1.00 68.12 97 LEU A C 1
ATOM 710 O O . LEU A 1 97 ? 18.560 -2.098 -18.410 1.00 68.12 97 LEU A O 1
ATOM 714 N N . LEU A 1 98 ? 18.884 -0.116 -17.401 1.00 63.59 98 LEU A N 1
ATOM 715 C CA . LEU A 1 98 ? 18.011 0.644 -18.298 1.00 63.59 98 LEU A CA 1
ATOM 716 C C . LEU A 1 98 ? 18.668 0.923 -19.661 1.00 63.59 98 LEU A C 1
ATOM 718 O O . LEU A 1 98 ? 17.991 0.883 -20.689 1.00 63.59 98 LEU A O 1
ATOM 722 N N . TYR A 1 99 ? 19.981 1.178 -19.689 1.00 57.00 99 TYR A N 1
ATOM 723 C CA . TYR A 1 99 ? 20.727 1.535 -20.901 1.00 57.00 99 TYR A CA 1
ATOM 724 C C . TYR A 1 99 ? 21.378 0.326 -21.597 1.00 57.00 99 TYR A C 1
ATOM 726 O O . TYR A 1 99 ? 21.415 0.281 -22.829 1.00 57.00 99 TYR A O 1
ATOM 734 N N . GLY A 1 100 ? 21.833 -0.691 -20.853 1.00 51.53 100 GLY A N 1
ATOM 735 C CA . GLY A 1 100 ? 22.512 -1.878 -21.397 1.00 51.53 100 GLY A CA 1
ATOM 736 C C . GLY A 1 100 ? 21.612 -2.802 -22.226 1.00 51.53 100 GLY A C 1
ATOM 737 O O . GLY A 1 100 ? 22.088 -3.473 -23.141 1.00 51.53 100 GLY A O 1
ATOM 738 N N . ALA A 1 101 ? 20.295 -2.772 -21.999 1.00 52.03 101 ALA A N 1
ATOM 739 C CA . ALA A 1 101 ? 19.316 -3.525 -22.789 1.00 52.03 101 ALA A CA 1
ATOM 740 C C . ALA A 1 101 ? 19.233 -3.085 -24.269 1.00 52.03 101 ALA A C 1
ATOM 742 O O . ALA A 1 101 ? 18.687 -3.814 -25.099 1.00 52.03 101 ALA A O 1
ATOM 743 N N . ARG A 1 102 ? 19.781 -1.912 -24.626 1.00 50.25 102 ARG A N 1
ATOM 744 C CA . ARG A 1 102 ? 19.752 -1.386 -26.003 1.00 50.25 102 ARG A CA 1
ATOM 745 C C . ARG A 1 102 ? 20.904 -1.866 -26.890 1.00 50.25 102 ARG A C 1
ATOM 747 O O . ARG A 1 102 ? 20.766 -1.793 -28.107 1.00 50.25 102 ARG A O 1
ATOM 754 N N . ALA A 1 103 ? 22.006 -2.359 -26.321 1.00 50.66 103 ALA A N 1
ATOM 755 C CA . ALA A 1 103 ? 23.223 -2.643 -27.088 1.00 50.66 103 ALA A CA 1
ATOM 756 C C . ALA A 1 103 ? 23.301 -4.077 -27.653 1.00 50.66 103 ALA A C 1
ATOM 758 O O . ALA A 1 103 ? 23.892 -4.271 -28.712 1.00 50.66 103 ALA A O 1
ATOM 759 N N . ASP A 1 104 ? 22.665 -5.072 -27.017 1.00 51.47 104 ASP A N 1
ATOM 760 C CA . ASP A 1 104 ? 22.828 -6.487 -27.390 1.00 51.47 104 ASP A CA 1
ATOM 761 C C . ASP A 1 104 ? 21.553 -7.129 -27.962 1.00 51.47 104 ASP A C 1
ATOM 763 O O . ASP A 1 104 ? 20.751 -7.796 -27.302 1.00 51.47 104 ASP A O 1
ATOM 767 N N . ALA A 1 105 ? 21.396 -6.977 -29.274 1.00 51.28 105 ALA A N 1
ATOM 768 C CA . ALA A 1 105 ? 20.286 -7.482 -30.075 1.00 51.28 105 ALA A CA 1
ATOM 769 C C . ALA A 1 105 ? 20.122 -9.024 -30.119 1.00 51.28 105 ALA A C 1
ATOM 771 O O . ALA A 1 105 ? 19.192 -9.502 -30.764 1.00 51.28 105 ALA A O 1
ATOM 772 N N . LYS A 1 106 ? 20.970 -9.832 -29.468 1.00 51.56 106 LYS A N 1
ATOM 773 C CA . LYS A 1 106 ? 20.852 -11.309 -29.477 1.00 51.56 106 LYS A CA 1
ATOM 774 C C . LYS A 1 106 ? 20.301 -11.929 -28.181 1.00 51.56 106 LYS A C 1
ATOM 776 O O . LYS A 1 106 ? 19.899 -13.086 -28.215 1.00 51.56 106 LYS A O 1
ATOM 781 N N . ARG A 1 107 ? 20.158 -11.176 -27.078 1.00 52.81 107 ARG A N 1
ATOM 782 C CA . ARG A 1 107 ? 19.489 -11.619 -25.822 1.00 52.81 107 ARG A CA 1
ATOM 783 C C . ARG A 1 107 ? 18.072 -11.027 -25.666 1.00 52.81 107 ARG A C 1
ATOM 785 O O . ARG A 1 107 ? 17.664 -10.600 -24.591 1.00 52.81 107 ARG A O 1
ATOM 792 N N . ARG A 1 108 ? 17.329 -10.960 -26.777 1.00 50.31 108 ARG A N 1
ATOM 793 C CA . ARG A 1 108 ? 16.187 -10.045 -26.999 1.00 50.31 108 ARG A CA 1
ATOM 794 C C . ARG A 1 108 ? 14.912 -10.258 -26.177 1.00 50.31 108 ARG A C 1
ATOM 796 O O . ARG A 1 108 ? 14.087 -9.353 -26.187 1.00 50.31 108 ARG A O 1
ATOM 803 N N . THR A 1 109 ? 14.708 -11.383 -25.500 1.00 54.41 109 THR A N 1
ATOM 804 C CA . THR A 1 109 ? 13.469 -11.604 -24.729 1.00 54.41 109 THR A CA 1
ATOM 805 C C . THR A 1 109 ? 13.605 -11.151 -23.279 1.00 54.41 109 THR A C 1
ATOM 807 O O . THR A 1 109 ? 12.865 -10.272 -22.864 1.00 54.41 109 THR A O 1
ATOM 810 N N . ALA A 1 110 ? 14.608 -11.627 -22.536 1.00 50.66 110 ALA A N 1
ATOM 811 C CA . ALA A 1 110 ? 14.783 -11.242 -21.128 1.00 50.66 110 ALA A CA 1
ATOM 812 C C . ALA A 1 110 ? 15.199 -9.767 -20.926 1.00 50.66 110 ALA A C 1
ATOM 814 O O . ALA A 1 110 ? 14.918 -9.181 -19.886 1.00 50.66 110 ALA A O 1
ATOM 815 N N . ALA A 1 111 ? 15.861 -9.150 -21.912 1.00 54.00 111 ALA A N 1
ATOM 816 C CA . ALA A 1 111 ? 16.311 -7.759 -21.813 1.00 54.00 111 ALA A CA 1
ATOM 817 C C . ALA A 1 111 ? 15.206 -6.722 -22.097 1.00 54.00 111 ALA A C 1
ATOM 819 O O . ALA A 1 111 ? 15.349 -5.572 -21.690 1.00 54.00 111 ALA A O 1
ATOM 820 N N . ARG A 1 112 ? 14.116 -7.100 -22.786 1.00 56.78 112 ARG A N 1
ATOM 821 C CA . ARG A 1 112 ? 13.026 -6.166 -23.127 1.00 56.78 112 ARG A CA 1
ATOM 822 C C . ARG A 1 112 ? 12.196 -5.760 -21.911 1.00 56.78 112 ARG A C 1
ATOM 824 O O . ARG A 1 112 ? 11.827 -4.597 -21.817 1.00 56.78 112 ARG A O 1
ATOM 831 N N . ASP A 1 113 ? 12.004 -6.674 -20.964 1.00 62.62 113 ASP A N 1
ATOM 832 C CA . ASP A 1 113 ? 11.125 -6.443 -19.811 1.00 62.62 113 ASP A CA 1
ATOM 833 C C . ASP A 1 113 ? 11.861 -5.803 -18.621 1.00 62.62 113 ASP A C 1
ATOM 835 O O . ASP A 1 113 ? 11.233 -5.315 -17.682 1.00 62.62 113 ASP A O 1
ATOM 839 N N . ALA A 1 114 ? 13.200 -5.785 -18.637 1.00 67.69 114 ALA A N 1
ATOM 840 C CA . ALA A 1 114 ? 14.000 -5.300 -17.513 1.00 67.69 114 ALA A CA 1
ATOM 841 C C . ALA A 1 114 ? 13.705 -3.829 -17.143 1.00 67.69 114 ALA A C 1
ATOM 843 O O . ALA A 1 114 ? 13.512 -3.563 -15.953 1.00 67.69 114 ALA A O 1
ATOM 844 N N . PRO A 1 115 ? 13.582 -2.878 -18.095 1.00 74.56 115 PRO A N 1
ATOM 845 C CA . PRO A 1 115 ? 13.193 -1.508 -17.769 1.00 74.56 115 PRO A CA 1
ATOM 846 C C . PRO A 1 115 ? 11.805 -1.410 -17.130 1.00 74.56 115 PRO A C 1
ATOM 848 O O . PRO A 1 115 ? 11.629 -0.699 -16.144 1.00 74.56 115 PRO A O 1
ATOM 851 N N . GLU A 1 116 ? 10.825 -2.158 -17.638 1.00 76.50 116 GLU A N 1
ATOM 852 C CA . GLU A 1 116 ? 9.458 -2.147 -17.105 1.00 76.50 116 GLU A CA 1
ATOM 853 C C . GLU A 1 116 ? 9.380 -2.751 -15.702 1.00 76.50 116 GLU A C 1
ATOM 855 O O . GLU A 1 116 ? 8.645 -2.258 -14.843 1.00 76.50 116 GLU A O 1
ATOM 860 N N . GLN A 1 117 ? 10.156 -3.803 -15.434 1.00 77.56 117 GLN A N 1
ATOM 861 C CA . GLN A 1 117 ? 10.251 -4.393 -14.103 1.00 77.56 117 GLN A CA 1
ATOM 862 C C . GLN A 1 117 ? 10.906 -3.441 -13.101 1.00 77.56 117 GLN A C 1
ATOM 864 O O . GLN A 1 117 ? 10.391 -3.296 -11.992 1.00 77.56 117 GLN A O 1
ATOM 869 N N . VAL A 1 118 ? 11.984 -2.753 -13.496 1.00 82.38 118 VAL A N 1
ATOM 870 C CA . VAL A 1 118 ? 12.633 -1.726 -12.664 1.00 82.38 118 VAL A CA 1
ATOM 871 C C . VAL A 1 118 ? 11.653 -0.596 -12.357 1.00 82.38 118 VAL A C 1
ATOM 873 O O . VAL A 1 118 ? 11.446 -0.271 -11.190 1.00 82.38 118 VAL A O 1
ATOM 876 N N . LEU A 1 119 ? 10.996 -0.035 -13.376 1.00 81.31 119 LEU A N 1
ATOM 877 C CA . LEU A 1 119 ? 10.014 1.038 -13.194 1.00 81.31 119 LEU A CA 1
ATOM 878 C C . LEU A 1 119 ? 8.825 0.585 -12.341 1.00 81.31 119 LEU A C 1
ATOM 880 O O . LEU A 1 119 ? 8.331 1.343 -11.505 1.00 81.31 119 LEU A O 1
ATOM 884 N N . SER A 1 120 ? 8.388 -0.667 -12.497 1.00 82.44 120 SER A N 1
ATOM 885 C CA . SER A 1 120 ? 7.346 -1.238 -11.648 1.00 82.44 120 SER A CA 1
ATOM 886 C C . SER A 1 120 ? 7.792 -1.342 -10.192 1.00 82.44 120 SER A C 1
ATOM 888 O O . SER A 1 120 ? 7.035 -0.929 -9.314 1.00 82.44 120 SER A O 1
ATOM 890 N N . LEU A 1 121 ? 9.003 -1.840 -9.924 1.00 85.75 121 LEU A N 1
ATOM 891 C CA . LEU A 1 121 ? 9.550 -1.921 -8.569 1.00 85.75 121 LEU A CA 1
ATOM 892 C C . LEU A 1 121 ? 9.687 -0.537 -7.941 1.00 85.75 121 LEU A C 1
ATOM 894 O O . LEU A 1 121 ? 9.170 -0.330 -6.846 1.00 85.75 121 LEU A O 1
ATOM 898 N N . LEU A 1 122 ? 10.309 0.414 -8.641 1.00 86.56 122 LEU A N 1
ATOM 899 C CA . LEU A 1 122 ? 10.441 1.796 -8.172 1.00 86.56 122 LEU A CA 1
ATOM 900 C C . LEU A 1 122 ? 9.071 2.384 -7.849 1.00 86.56 122 LEU A C 1
ATOM 902 O O . LEU A 1 122 ? 8.840 2.867 -6.745 1.00 86.56 122 LEU A O 1
ATOM 906 N N . GLY A 1 123 ? 8.113 2.204 -8.755 1.00 86.31 123 GLY A N 1
ATOM 907 C CA . GLY A 1 123 ? 6.753 2.646 -8.538 1.00 86.31 123 GLY A CA 1
ATOM 908 C C . GLY A 1 123 ? 6.070 1.988 -7.329 1.00 86.31 123 GLY A C 1
ATOM 909 O O . GLY A 1 123 ? 5.250 2.643 -6.682 1.00 86.31 123 GLY A O 1
ATOM 910 N N . GLN A 1 124 ? 6.342 0.716 -7.034 1.00 87.88 124 GLN A N 1
ATOM 911 C CA . GLN A 1 124 ? 5.819 0.054 -5.837 1.00 87.88 124 GLN A CA 1
ATOM 912 C C . GLN A 1 124 ? 6.483 0.595 -4.563 1.00 87.88 124 GLN A C 1
ATOM 914 O O . GLN A 1 124 ? 5.788 0.829 -3.575 1.00 87.88 124 GLN A O 1
ATOM 919 N N . LEU A 1 125 ? 7.801 0.812 -4.576 1.00 90.94 125 LEU A N 1
ATOM 920 C CA . LEU A 1 125 ? 8.548 1.343 -3.433 1.00 90.94 125 LEU A CA 1
ATOM 921 C C . LEU A 1 125 ? 8.167 2.790 -3.119 1.00 90.94 125 LEU A C 1
ATOM 923 O O . LEU A 1 125 ? 7.954 3.117 -1.957 1.00 90.94 125 LEU A O 1
ATOM 927 N N . GLU A 1 126 ? 7.997 3.631 -4.135 1.00 90.50 126 GLU A N 1
ATOM 928 C CA . GLU A 1 126 ? 7.482 4.997 -3.997 1.00 90.50 126 GLU A CA 1
ATOM 929 C C . GLU A 1 126 ? 6.091 5.013 -3.354 1.00 90.50 126 GLU A C 1
ATOM 931 O O . GLU A 1 126 ? 5.850 5.746 -2.397 1.00 90.50 126 GLU A O 1
ATOM 936 N N . GLY A 1 127 ? 5.183 4.150 -3.826 1.00 91.69 127 GLY A N 1
ATOM 937 C CA . GLY A 1 127 ? 3.844 4.035 -3.251 1.00 91.69 127 GLY A CA 1
ATOM 938 C C . GLY A 1 127 ? 3.863 3.599 -1.782 1.00 91.69 127 GLY A C 1
ATOM 939 O O . GLY A 1 127 ? 3.037 4.056 -0.988 1.00 91.69 127 GLY A O 1
ATOM 940 N N . ARG A 1 128 ? 4.804 2.727 -1.401 1.00 93.06 128 ARG A N 1
ATOM 941 C CA . ARG A 1 128 ? 4.999 2.306 -0.005 1.00 93.06 128 ARG A CA 1
ATOM 942 C C . ARG A 1 128 ? 5.619 3.409 0.844 1.00 93.06 128 ARG A C 1
ATOM 944 O O . ARG A 1 128 ? 5.184 3.582 1.978 1.00 93.06 128 ARG A O 1
ATOM 951 N N . ARG A 1 129 ? 6.568 4.169 0.299 1.00 94.88 129 ARG A N 1
ATOM 952 C CA . ARG A 1 129 ? 7.162 5.327 0.971 1.00 94.88 129 ARG A CA 1
ATOM 953 C C . ARG A 1 129 ? 6.117 6.387 1.273 1.00 94.88 129 ARG A C 1
ATOM 955 O O . ARG A 1 129 ? 5.965 6.747 2.430 1.00 94.88 129 ARG A O 1
ATOM 962 N N . ALA A 1 130 ? 5.310 6.763 0.285 1.00 94.88 130 ALA A N 1
ATOM 963 C CA . ALA A 1 130 ? 4.215 7.707 0.486 1.00 94.88 130 ALA A CA 1
ATOM 964 C C . ALA A 1 130 ? 3.194 7.213 1.533 1.00 94.88 130 ALA A C 1
ATOM 966 O O . ALA A 1 130 ? 2.674 8.006 2.312 1.00 94.88 130 ALA A O 1
ATOM 967 N N . CYS A 1 131 ? 2.935 5.900 1.613 1.00 96.88 131 CYS A N 1
ATOM 968 C CA . CYS A 1 131 ? 2.159 5.340 2.725 1.00 96.88 131 CYS A CA 1
ATOM 969 C C . CYS A 1 131 ? 2.846 5.557 4.082 1.00 96.88 131 CYS A C 1
ATOM 971 O O . CYS A 1 131 ? 2.165 5.895 5.045 1.00 96.88 131 CYS A O 1
ATOM 973 N N . GLY A 1 132 ? 4.160 5.333 4.170 1.00 96.81 132 GLY A N 1
ATOM 974 C CA . GLY A 1 132 ? 4.952 5.598 5.375 1.00 96.81 132 GLY A CA 1
ATOM 975 C C . GLY A 1 132 ? 4.896 7.066 5.794 1.00 96.81 132 GLY A C 1
ATOM 976 O O . GLY A 1 132 ? 4.661 7.349 6.965 1.00 96.81 132 GLY A O 1
ATOM 977 N N . ASP A 1 133 ? 5.000 7.982 4.831 1.00 97.00 133 ASP A N 1
ATOM 978 C CA . ASP A 1 133 ? 4.917 9.425 5.067 1.00 97.00 133 ASP A CA 1
ATOM 979 C C . ASP A 1 133 ? 3.544 9.822 5.640 1.00 97.00 133 ASP A C 1
ATOM 981 O O . ASP A 1 133 ? 3.479 10.523 6.650 1.00 97.00 133 ASP A O 1
ATOM 985 N N . LEU A 1 134 ? 2.442 9.318 5.062 1.00 97.81 134 LEU A N 1
ATOM 986 C CA . LEU A 1 134 ? 1.082 9.556 5.573 1.00 97.81 134 LEU A CA 1
ATOM 987 C C . LEU A 1 134 ? 0.874 8.982 6.981 1.00 97.81 134 LEU A C 1
ATOM 989 O O . LEU A 1 134 ? 0.272 9.636 7.831 1.00 97.81 134 LEU A O 1
ATOM 993 N N . ILE A 1 135 ? 1.376 7.768 7.233 1.00 98.00 135 ILE A N 1
ATOM 994 C CA . ILE A 1 135 ? 1.305 7.125 8.552 1.00 98.00 135 ILE A CA 1
ATOM 995 C C . ILE A 1 135 ? 2.047 7.977 9.582 1.00 98.00 135 ILE A C 1
ATOM 997 O O . ILE A 1 135 ? 1.471 8.324 10.608 1.00 98.00 135 ILE A O 1
ATOM 1001 N N . SER A 1 136 ? 3.294 8.347 9.296 1.00 97.81 136 SER A N 1
ATOM 1002 C CA . SER A 1 136 ? 4.128 9.139 10.202 1.00 97.81 136 SER A CA 1
ATOM 1003 C C . SER A 1 136 ? 3.534 10.529 10.455 1.00 97.81 136 SER A C 1
ATOM 1005 O O . SER A 1 136 ? 3.536 10.997 11.593 1.00 97.81 136 SER A O 1
ATOM 1007 N N . ALA A 1 137 ? 2.969 11.175 9.429 1.00 98.00 137 ALA A N 1
ATOM 1008 C CA . ALA A 1 137 ? 2.286 12.459 9.576 1.00 98.00 137 ALA A CA 1
ATOM 1009 C C . ALA A 1 137 ? 1.067 12.365 10.510 1.00 98.00 137 ALA A C 1
ATOM 1011 O O . ALA A 1 137 ? 0.904 13.210 11.392 1.00 98.00 137 ALA A O 1
ATOM 1012 N N . GLU A 1 138 ? 0.246 11.320 10.366 1.00 98.19 138 GLU A N 1
ATOM 1013 C CA . GLU A 1 138 ? -0.892 11.077 11.256 1.00 98.19 138 GLU A CA 1
ATOM 1014 C C . GLU A 1 138 ? -0.427 10.794 12.690 1.00 98.19 138 GLU A C 1
ATOM 1016 O O . GLU A 1 138 ? -0.947 11.397 13.625 1.00 98.19 138 GLU A O 1
ATOM 1021 N N . GLU A 1 139 ? 0.584 9.937 12.880 1.00 97.94 139 GLU A N 1
ATOM 1022 C CA . GLU A 1 139 ? 1.131 9.603 14.205 1.00 97.94 139 GLU A CA 1
ATOM 1023 C C . GLU A 1 139 ? 1.606 10.853 14.965 1.00 97.94 139 GLU A C 1
ATOM 1025 O O . GLU A 1 139 ? 1.361 10.987 16.170 1.00 97.94 139 GLU A O 1
ATOM 1030 N N . VAL A 1 140 ? 2.235 11.795 14.252 1.00 98.12 140 VAL A N 1
ATOM 1031 C CA . VAL A 1 140 ? 2.630 13.104 14.789 1.00 98.12 140 VAL A CA 1
ATOM 1032 C C . VAL A 1 140 ? 1.405 13.952 15.133 1.00 98.12 140 VAL A C 1
ATOM 1034 O O . VAL A 1 140 ? 1.346 14.516 16.229 1.00 98.12 140 VAL A O 1
ATOM 1037 N N . ALA A 1 141 ? 0.418 14.028 14.236 1.00 97.94 141 ALA A N 1
ATOM 1038 C CA . ALA A 1 141 ? -0.780 14.844 14.421 1.00 97.94 141 ALA A CA 1
ATOM 1039 C C . ALA A 1 141 ? -1.624 14.388 15.623 1.00 97.94 141 ALA A C 1
ATOM 1041 O O . ALA A 1 141 ? -2.056 15.217 16.426 1.00 97.94 141 ALA A O 1
ATOM 1042 N N . VAL A 1 142 ? -1.820 13.075 15.789 1.00 97.44 142 VAL A N 1
ATOM 1043 C CA . VAL A 1 142 ? -2.647 12.511 16.870 1.00 97.44 142 VAL A CA 1
ATOM 1044 C C . VAL A 1 142 ? -1.858 12.154 18.133 1.00 97.44 142 VAL A C 1
ATOM 1046 O O . VAL A 1 142 ? -2.458 11.733 19.123 1.00 97.44 142 VAL A O 1
ATOM 1049 N N . ARG A 1 143 ? -0.525 12.318 18.121 1.00 97.25 143 ARG A N 1
ATOM 1050 C CA . ARG A 1 143 ? 0.405 11.945 19.208 1.00 97.25 143 ARG A CA 1
ATOM 1051 C C . ARG A 1 143 ? 0.240 10.496 19.673 1.00 97.25 143 ARG A C 1
ATOM 1053 O O . ARG A 1 143 ? 0.300 10.195 20.866 1.00 97.25 143 ARG A O 1
ATOM 1060 N N . HIS A 1 144 ? 0.015 9.594 18.727 1.00 96.31 144 HIS A N 1
ATOM 1061 C CA . HIS A 1 144 ? -0.181 8.177 18.999 1.00 96.31 144 HIS A CA 1
ATOM 1062 C C . HIS A 1 144 ? 0.436 7.350 17.880 1.00 96.31 144 HIS A C 1
ATOM 1064 O O . HIS A 1 144 ? 0.163 7.600 16.712 1.00 96.31 144 HIS A O 1
ATOM 1070 N N . LEU A 1 145 ? 1.249 6.360 18.246 1.00 97.00 145 LEU A N 1
ATOM 1071 C CA . LEU A 1 145 ? 1.828 5.425 17.287 1.00 97.00 145 LEU A CA 1
ATOM 1072 C C . LEU A 1 145 ? 0.833 4.311 16.981 1.00 97.00 145 LEU A C 1
ATOM 1074 O O . LEU A 1 145 ? 0.179 3.787 17.885 1.00 97.00 145 LEU A O 1
ATOM 1078 N N . PHE A 1 146 ? 0.766 3.885 15.725 1.00 97.25 146 PHE A N 1
ATOM 1079 C CA . PHE A 1 146 ? 0.017 2.684 15.386 1.00 97.25 146 PHE A CA 1
ATOM 1080 C C . PHE A 1 146 ? 0.715 1.457 15.983 1.00 97.25 146 PHE A C 1
ATOM 1082 O O . PHE A 1 146 ? 1.936 1.336 15.943 1.00 97.25 146 PHE A O 1
ATOM 1089 N N . ALA A 1 147 ? -0.050 0.501 16.514 1.00 95.50 147 ALA A N 1
ATOM 1090 C CA . ALA A 1 147 ? 0.509 -0.790 16.929 1.00 95.50 147 ALA A CA 1
ATOM 1091 C C . ALA A 1 147 ? 0.758 -1.707 15.718 1.00 95.50 147 ALA A C 1
ATOM 1093 O O . ALA A 1 147 ? 1.778 -2.397 15.630 1.00 95.50 147 ALA A O 1
ATOM 1094 N N . TRP A 1 148 ? -0.171 -1.671 14.760 1.00 95.56 148 TRP A N 1
ATOM 1095 C CA . TRP A 1 148 ? -0.194 -2.508 13.566 1.00 95.56 148 TRP A CA 1
ATOM 1096 C C . TRP A 1 148 ? -0.347 -1.656 12.315 1.00 95.56 148 TRP A C 1
ATOM 1098 O O . TRP A 1 148 ? -1.086 -0.674 12.303 1.00 95.56 148 TRP A O 1
ATOM 1108 N N . VAL A 1 149 ? 0.318 -2.074 11.243 1.00 95.69 149 VAL A N 1
ATOM 1109 C CA . VAL A 1 149 ? 0.183 -1.483 9.915 1.00 95.69 149 VAL A CA 1
ATOM 1110 C C . VAL A 1 149 ? -0.165 -2.580 8.925 1.00 95.69 149 VAL A C 1
ATOM 1112 O O . VAL A 1 149 ? 0.491 -3.622 8.854 1.00 95.69 149 VAL A O 1
ATOM 1115 N N . LEU A 1 150 ? -1.209 -2.317 8.143 1.00 95.69 150 LEU A N 1
ATOM 1116 C CA . LEU A 1 150 ? -1.631 -3.158 7.036 1.00 95.69 150 LEU A CA 1
ATOM 1117 C C . LEU A 1 150 ? -1.294 -2.433 5.732 1.00 95.69 150 LEU A C 1
ATOM 1119 O O . LEU A 1 150 ? -1.837 -1.356 5.486 1.00 95.69 150 LEU A O 1
ATOM 1123 N N . LEU A 1 151 ? -0.412 -2.990 4.900 1.00 95.06 151 LEU A N 1
ATOM 1124 C CA . LEU A 1 151 ? -0.186 -2.505 3.531 1.00 95.06 151 LEU A CA 1
ATOM 1125 C C . LEU A 1 151 ? -0.864 -3.457 2.560 1.00 95.06 151 LEU A C 1
ATOM 1127 O O . LEU A 1 151 ? -0.520 -4.635 2.515 1.00 95.06 151 LEU A O 1
ATOM 1131 N N . VAL A 1 152 ? -1.833 -2.958 1.803 1.00 95.19 152 VAL A N 1
ATOM 1132 C CA . VAL A 1 152 ? -2.704 -3.800 0.980 1.00 95.19 152 VAL A CA 1
ATOM 1133 C C . VAL A 1 152 ? -2.820 -3.215 -0.417 1.00 95.19 152 VAL A C 1
ATOM 1135 O O . VAL A 1 152 ? -2.817 -1.997 -0.604 1.00 95.19 152 VAL A O 1
ATOM 1138 N N . ARG A 1 153 ? -2.909 -4.092 -1.413 1.00 93.44 153 ARG A N 1
ATOM 1139 C CA . ARG A 1 153 ? -3.223 -3.690 -2.779 1.00 93.44 153 ARG A CA 1
ATOM 1140 C C . ARG A 1 153 ? -4.677 -3.202 -2.882 1.00 93.44 153 ARG A C 1
ATOM 1142 O O . ARG A 1 153 ? -5.570 -3.882 -2.382 1.00 93.44 153 ARG A O 1
ATOM 1149 N N . PRO A 1 154 ? -4.946 -2.071 -3.553 1.00 95.50 154 PRO A N 1
ATOM 1150 C CA . PRO A 1 154 ? -6.301 -1.530 -3.674 1.00 95.50 154 PRO A CA 1
ATOM 1151 C C . PRO A 1 154 ? -7.200 -2.341 -4.620 1.00 95.50 154 PRO A C 1
ATOM 1153 O O . PRO A 1 154 ? -8.406 -2.140 -4.630 1.00 95.50 154 PRO A O 1
ATOM 1156 N N . ASP A 1 155 ? -6.632 -3.235 -5.428 1.00 92.88 155 ASP A N 1
ATOM 1157 C CA . ASP A 1 155 ? -7.329 -3.974 -6.482 1.00 92.88 155 ASP A CA 1
ATOM 1158 C C . ASP A 1 155 ? -7.680 -5.423 -6.094 1.00 92.88 155 ASP A C 1
ATOM 1160 O O . ASP A 1 155 ? -7.930 -6.260 -6.963 1.00 92.88 155 ASP A O 1
ATOM 1164 N N . VAL A 1 156 ? -7.691 -5.740 -4.793 1.00 92.25 156 VAL A N 1
ATOM 1165 C CA . VAL A 1 156 ? -7.894 -7.108 -4.297 1.00 92.25 156 VAL A CA 1
ATOM 1166 C C . VAL A 1 156 ? -9.149 -7.231 -3.444 1.00 92.25 156 VAL A C 1
ATOM 1168 O O . VAL A 1 156 ? -9.279 -6.598 -2.397 1.00 92.25 156 VAL A O 1
ATOM 1171 N N . ALA A 1 157 ? -10.053 -8.109 -3.882 1.00 94.50 157 ALA A N 1
ATOM 1172 C CA . ALA A 1 157 ? -11.209 -8.525 -3.102 1.00 94.50 157 ALA A CA 1
ATOM 1173 C C . ALA A 1 157 ? -10.805 -9.533 -2.015 1.00 94.50 157 ALA A C 1
ATOM 1175 O O . ALA A 1 157 ? -9.995 -10.436 -2.241 1.00 94.50 157 ALA A O 1
ATOM 1176 N N . TRP A 1 158 ? -11.420 -9.408 -0.843 1.00 94.56 158 TRP A N 1
ATOM 1177 C CA . TRP A 1 158 ? -11.216 -10.309 0.288 1.00 94.56 158 TRP A CA 1
ATOM 1178 C C . TRP A 1 158 ? -12.411 -11.265 0.370 1.00 94.56 158 TRP A C 1
ATOM 1180 O O . TRP A 1 158 ? -13.469 -10.850 0.823 1.00 94.56 158 TRP A O 1
ATOM 1190 N N . PRO A 1 159 ? -12.316 -12.538 -0.052 1.00 95.31 159 PRO A N 1
ATOM 1191 C CA . PRO A 1 159 ? -13.476 -13.439 -0.045 1.00 95.31 159 PRO A CA 1
ATOM 1192 C C . PRO A 1 159 ? -13.900 -13.865 1.366 1.00 95.31 159 PRO A C 1
ATOM 1194 O O . PRO A 1 159 ? -15.031 -14.290 1.571 1.00 95.31 159 PRO A O 1
ATOM 1197 N N . GLN A 1 160 ? -12.994 -13.760 2.338 1.00 95.38 160 GLN A N 1
ATOM 1198 C CA . GLN A 1 160 ? -13.226 -14.132 3.728 1.00 95.38 160 GLN A CA 1
ATOM 1199 C C . GLN A 1 160 ? -12.641 -13.071 4.662 1.00 95.38 160 GLN A C 1
ATOM 1201 O O . GLN A 1 160 ? -11.592 -12.504 4.325 1.00 95.38 160 GLN A O 1
ATOM 1206 N N . PRO A 1 161 ? -13.264 -12.855 5.835 1.00 96.19 161 PRO A N 1
ATOM 1207 C CA . PRO A 1 161 ? -12.709 -12.029 6.896 1.00 96.19 161 PRO A CA 1
ATOM 1208 C C . PRO A 1 161 ? -11.290 -12.447 7.287 1.00 96.19 161 PRO A C 1
ATOM 1210 O O . PRO A 1 161 ? -10.978 -13.638 7.391 1.00 96.19 161 PRO A O 1
ATOM 1213 N N . VAL A 1 162 ? -10.425 -11.466 7.528 1.00 93.44 162 VAL A N 1
ATOM 1214 C CA . VAL A 1 162 ? -9.168 -11.688 8.242 1.00 93.44 162 VAL A CA 1
ATOM 1215 C C . VAL A 1 162 ? -9.445 -12.005 9.706 1.00 93.44 162 VAL A C 1
ATOM 1217 O O . VAL A 1 162 ? -10.501 -11.677 10.244 1.00 93.44 162 VAL A O 1
ATOM 1220 N N . ALA A 1 163 ? -8.483 -12.652 10.358 1.00 92.31 163 ALA A N 1
ATOM 1221 C CA . ALA A 1 163 ? -8.558 -12.827 11.797 1.00 92.31 163 ALA A CA 1
ATOM 1222 C C . ALA A 1 163 ? -8.440 -11.452 12.497 1.00 92.31 163 ALA A C 1
ATOM 1224 O O . ALA A 1 163 ? -7.860 -10.527 11.921 1.00 92.31 163 ALA A O 1
ATOM 1225 N N . PRO A 1 164 ? -8.960 -11.288 13.722 1.00 94.44 164 PRO A N 1
ATOM 1226 C CA . PRO A 1 164 ? -8.809 -10.042 14.467 1.00 94.44 164 PRO A CA 1
ATOM 1227 C C . PRO A 1 164 ? -7.367 -9.856 14.961 1.00 94.44 164 PRO A C 1
ATOM 1229 O O . PRO A 1 164 ? -6.648 -10.836 15.186 1.00 94.44 164 PRO A O 1
ATOM 1232 N N . PHE A 1 165 ? -6.942 -8.605 15.171 1.00 91.88 165 PHE A N 1
ATOM 1233 C CA . PHE A 1 165 ? -5.548 -8.242 15.477 1.00 91.88 165 PHE A CA 1
ATOM 1234 C C . PHE A 1 165 ? -4.954 -8.996 16.682 1.00 91.88 165 PHE A C 1
ATOM 1236 O O . PHE A 1 165 ? -3.770 -9.321 16.686 1.00 91.88 165 PHE A O 1
ATOM 1243 N N . CYS A 1 166 ? -5.775 -9.331 17.683 1.00 91.44 166 CYS A N 1
ATOM 1244 C CA . CYS A 1 166 ? -5.353 -10.045 18.891 1.00 91.44 166 CYS A CA 1
ATOM 1245 C C . CYS A 1 166 ? -4.914 -11.500 18.641 1.00 91.44 166 CYS A C 1
ATOM 1247 O O . CYS A 1 166 ? -4.299 -12.108 19.511 1.00 91.44 166 CYS A O 1
ATOM 1249 N N . THR A 1 167 ? -5.205 -12.057 17.462 1.00 91.19 167 THR A N 1
ATOM 1250 C CA . THR A 1 167 ? -4.788 -13.415 17.065 1.00 91.19 167 THR A CA 1
ATOM 1251 C C . THR A 1 167 ? -3.426 -13.453 16.375 1.00 91.19 167 THR A C 1
ATOM 1253 O O . THR A 1 167 ? -2.897 -14.535 16.104 1.00 91.19 167 THR A O 1
ATOM 1256 N N . TYR A 1 168 ? -2.856 -12.290 16.052 1.00 85.88 168 TYR A N 1
ATOM 1257 C CA . TYR A 1 168 ? -1.558 -12.204 15.401 1.00 85.88 168 TYR A CA 1
ATOM 1258 C C . TYR A 1 168 ? -0.461 -12.123 16.451 1.00 85.88 168 TYR A C 1
ATOM 1260 O O . TYR A 1 168 ? -0.457 -11.250 17.317 1.00 85.88 168 TYR A O 1
ATOM 1268 N N . GLU A 1 169 ? 0.521 -13.010 16.333 1.00 84.19 169 GLU A N 1
ATOM 1269 C CA . GLU A 1 169 ? 1.772 -12.837 17.055 1.00 84.19 169 GLU A CA 1
ATOM 1270 C C . GLU A 1 169 ? 2.522 -11.626 16.484 1.00 84.19 169 GLU A C 1
ATOM 1272 O O . GLU A 1 169 ? 2.559 -11.461 15.262 1.00 84.19 169 GLU A O 1
ATOM 1277 N N . PRO A 1 170 ? 3.202 -10.817 17.315 1.00 75.12 170 PRO A N 1
ATOM 1278 C CA . PRO A 1 170 ? 4.045 -9.700 16.872 1.00 75.12 170 PRO A CA 1
ATOM 1279 C C . PRO A 1 170 ? 5.364 -10.176 16.220 1.00 75.12 170 PRO A C 1
ATOM 1281 O O . PRO A 1 170 ? 6.396 -9.513 16.306 1.00 75.12 170 PRO A O 1
ATOM 1284 N N . ARG A 1 171 ? 5.340 -11.359 15.602 1.00 69.75 171 ARG A N 1
ATOM 1285 C CA . ARG A 1 171 ? 6.430 -12.030 14.888 1.00 69.75 171 ARG A CA 1
ATOM 1286 C C . ARG A 1 171 ? 6.137 -11.983 13.379 1.00 69.75 171 ARG A C 1
ATOM 1288 O O . ARG A 1 171 ? 5.037 -11.593 12.986 1.00 69.75 171 ARG A O 1
ATOM 1295 N N . PRO A 1 172 ? 7.123 -12.241 12.509 1.00 61.31 172 PRO A N 1
ATOM 1296 C CA . PRO A 1 172 ? 7.213 -11.526 11.255 1.00 61.31 172 PRO A CA 1
ATOM 1297 C C . PRO A 1 172 ? 6.106 -11.939 10.289 1.00 61.31 172 PRO A C 1
ATOM 1299 O O . PRO A 1 172 ? 5.781 -13.108 10.101 1.00 61.31 172 PRO A O 1
ATOM 1302 N N . LEU A 1 173 ? 5.545 -10.883 9.720 1.00 56.88 173 LEU A N 1
ATOM 1303 C CA . LEU A 1 173 ? 4.732 -10.764 8.529 1.00 56.88 173 LEU A CA 1
ATOM 1304 C C . LEU A 1 173 ? 4.054 -12.039 7.997 1.00 56.88 173 LEU A C 1
ATOM 1306 O O . LEU A 1 173 ? 4.651 -12.863 7.303 1.00 56.88 173 LEU A O 1
ATOM 1310 N N . ARG A 1 174 ? 2.735 -12.127 8.195 1.00 57.38 174 ARG A N 1
ATOM 1311 C CA . ARG A 1 174 ? 1.910 -13.065 7.426 1.00 57.38 174 ARG A CA 1
ATOM 1312 C C . ARG A 1 174 ? 1.703 -12.501 6.028 1.00 57.38 174 ARG A C 1
ATOM 1314 O O . ARG A 1 174 ? 0.896 -11.596 5.824 1.00 57.38 174 ARG A O 1
ATOM 1321 N N . LYS A 1 175 ? 2.452 -13.046 5.074 1.00 57.19 175 LYS A N 1
ATOM 1322 C CA . LYS A 1 175 ? 2.326 -12.716 3.660 1.00 57.19 175 LYS A CA 1
ATOM 1323 C C . LYS A 1 175 ? 1.107 -13.423 3.061 1.00 57.19 175 LYS A C 1
ATOM 1325 O O . LYS A 1 175 ? 1.018 -14.649 3.057 1.00 57.19 175 LYS A O 1
ATOM 1330 N N . ARG A 1 176 ? 0.228 -12.639 2.446 1.00 64.94 176 ARG A N 1
ATOM 1331 C CA . ARG A 1 176 ? -0.452 -13.042 1.206 1.00 64.94 176 ARG A CA 1
ATOM 1332 C C . ARG A 1 176 ? 0.127 -12.155 0.103 1.00 64.94 176 ARG A C 1
ATOM 1334 O O . ARG A 1 176 ? 0.537 -11.043 0.416 1.00 64.94 176 ARG A O 1
ATOM 1341 N N . ASP A 1 177 ? 0.210 -12.604 -1.151 1.00 65.06 177 ASP A N 1
ATOM 1342 C CA . ASP A 1 177 ? 0.913 -11.875 -2.239 1.00 65.06 177 ASP A CA 1
ATOM 1343 C C . ASP A 1 177 ? 0.458 -10.412 -2.453 1.00 65.06 177 ASP A C 1
ATOM 1345 O O . ASP A 1 177 ? 1.077 -9.645 -3.182 1.00 65.06 177 ASP A O 1
ATOM 1349 N N . TRP A 1 178 ? -0.627 -10.016 -1.800 1.00 77.06 178 TRP A N 1
ATOM 1350 C CA . TRP A 1 178 ? -1.356 -8.770 -1.953 1.00 77.06 178 TRP A CA 1
ATOM 1351 C C . TRP A 1 178 ? -1.561 -7.990 -0.641 1.00 77.06 178 TRP A C 1
ATOM 1353 O O . TRP A 1 178 ? -2.179 -6.923 -0.668 1.00 77.06 178 TRP A O 1
ATOM 1363 N N . ALA A 1 179 ? -1.061 -8.491 0.496 1.00 89.50 179 ALA A N 1
ATOM 1364 C CA . ALA A 1 179 ? -1.213 -7.840 1.794 1.00 89.50 179 ALA A CA 1
ATOM 1365 C C . ALA A 1 179 ? -0.055 -8.146 2.757 1.00 89.50 179 ALA A C 1
ATOM 1367 O O . ALA A 1 179 ? 0.361 -9.294 2.927 1.00 89.50 179 ALA A O 1
ATOM 1368 N N . PHE A 1 180 ? 0.398 -7.104 3.448 1.00 90.50 180 PHE A N 1
ATOM 1369 C CA . PHE A 1 180 ? 1.354 -7.151 4.544 1.00 90.50 180 PHE A CA 1
ATOM 1370 C C . PHE A 1 180 ? 0.629 -6.750 5.828 1.00 90.50 180 PHE A C 1
ATOM 1372 O O . PHE A 1 180 ? 0.143 -5.626 5.916 1.00 90.50 180 PHE A O 1
ATOM 1379 N N . ILE A 1 181 ? 0.558 -7.649 6.812 1.00 91.88 181 ILE A N 1
ATOM 1380 C CA . ILE A 1 181 ? 0.024 -7.375 8.156 1.00 91.88 181 ILE A CA 1
ATOM 1381 C C . ILE A 1 181 ? 1.189 -7.498 9.134 1.00 91.88 181 ILE A C 1
ATOM 1383 O O . ILE A 1 181 ? 1.783 -8.574 9.244 1.00 91.88 181 ILE A O 1
ATOM 1387 N N . MET A 1 182 ? 1.555 -6.402 9.798 1.00 92.25 182 MET A N 1
ATOM 1388 C CA . MET A 1 182 ? 2.793 -6.349 10.579 1.00 92.25 182 MET A CA 1
ATOM 1389 C C . MET A 1 182 ? 2.754 -5.317 11.712 1.00 92.25 182 MET A C 1
ATOM 1391 O O . MET A 1 182 ? 2.016 -4.332 11.617 1.00 92.25 182 MET A O 1
ATOM 1395 N N . PRO A 1 183 ? 3.585 -5.489 12.756 1.00 92.94 183 PRO A N 1
ATOM 1396 C CA . PRO A 1 183 ? 3.812 -4.448 13.749 1.00 92.94 183 PRO A CA 1
ATOM 1397 C C . PRO A 1 183 ? 4.415 -3.186 13.122 1.00 92.94 183 PRO A C 1
ATOM 1399 O O . PRO A 1 183 ? 5.193 -3.260 12.165 1.00 92.94 183 PRO A O 1
ATOM 1402 N N . ARG A 1 184 ? 4.131 -2.022 13.710 1.00 93.25 184 ARG A N 1
ATOM 1403 C CA . ARG A 1 184 ? 4.620 -0.717 13.227 1.00 93.25 184 ARG A CA 1
ATOM 1404 C C . ARG A 1 184 ? 6.139 -0.621 13.081 1.00 93.25 184 ARG A C 1
ATOM 1406 O O . ARG A 1 184 ? 6.612 0.000 12.132 1.00 93.25 184 ARG A O 1
ATOM 1413 N N . THR A 1 185 ? 6.894 -1.284 13.956 1.00 89.31 185 THR A N 1
ATOM 1414 C CA . THR A 1 185 ? 8.367 -1.343 13.898 1.00 89.31 185 THR A CA 1
ATOM 1415 C C . THR A 1 185 ? 8.890 -1.986 12.612 1.00 89.31 185 THR A C 1
ATOM 1417 O O . THR A 1 185 ? 9.933 -1.592 12.099 1.00 89.31 185 THR A O 1
ATOM 1420 N N . HIS A 1 186 ? 8.156 -2.953 12.060 1.00 90.00 186 HIS A N 1
ATOM 1421 C CA . HIS A 1 186 ? 8.502 -3.616 10.802 1.00 90.00 186 HIS A CA 1
ATOM 1422 C C . HIS A 1 186 ? 8.009 -2.811 9.599 1.00 90.00 186 HIS A C 1
ATOM 1424 O O . HIS A 1 186 ? 8.659 -2.797 8.552 1.00 90.00 186 HIS A O 1
ATOM 1430 N N . ALA A 1 187 ? 6.886 -2.111 9.771 1.00 92.81 187 ALA A N 1
ATOM 1431 C CA . ALA A 1 187 ? 6.309 -1.265 8.743 1.00 92.81 187 ALA A CA 1
ATOM 1432 C C . ALA A 1 187 ? 7.272 -0.173 8.285 1.00 92.81 187 ALA A C 1
ATOM 1434 O O . ALA A 1 187 ? 7.404 -0.012 7.079 1.00 92.81 187 ALA A O 1
ATOM 1435 N N . THR A 1 188 ? 8.010 0.466 9.204 1.00 93.38 188 THR A N 1
ATOM 1436 C CA . THR A 1 188 ? 9.018 1.492 8.870 1.00 93.38 188 THR A CA 1
ATOM 1437 C C . THR A 1 188 ? 10.008 0.991 7.826 1.00 93.38 188 THR A C 1
ATOM 1439 O O . THR A 1 188 ? 10.271 1.655 6.831 1.00 93.38 188 THR A O 1
ATOM 1442 N N . PHE A 1 189 ? 10.543 -0.220 8.006 1.00 91.56 189 PHE A N 1
ATOM 1443 C CA . PHE A 1 189 ? 11.500 -0.754 7.045 1.00 91.56 189 PHE A CA 1
ATOM 1444 C C . PHE A 1 189 ? 10.851 -1.046 5.686 1.00 91.56 189 PHE A C 1
ATOM 1446 O O . PHE A 1 189 ? 11.458 -0.792 4.648 1.00 91.56 189 PHE A O 1
ATOM 1453 N N . LEU A 1 190 ? 9.619 -1.562 5.684 1.00 91.00 190 LEU A N 1
ATOM 1454 C CA . LEU A 1 190 ? 8.909 -1.891 4.450 1.00 91.00 190 LEU A CA 1
ATOM 1455 C C . LEU A 1 190 ? 8.473 -0.643 3.664 1.00 91.00 190 LEU A C 1
ATOM 1457 O O . LEU A 1 190 ? 8.447 -0.691 2.432 1.00 91.00 190 LEU A O 1
ATOM 1461 N N . THR A 1 191 ? 8.108 0.439 4.358 1.00 93.12 191 THR A N 1
ATOM 1462 C CA . THR A 1 191 ? 7.673 1.700 3.746 1.00 93.12 191 THR A CA 1
ATOM 1463 C C . THR A 1 191 ? 8.846 2.588 3.360 1.00 93.12 191 THR A C 1
ATOM 1465 O O . THR A 1 191 ? 8.863 3.103 2.250 1.00 93.12 191 THR A O 1
ATOM 1468 N N . GLU A 1 192 ? 9.849 2.728 4.222 1.00 91.50 192 GLU A N 1
ATOM 1469 C CA . GLU A 1 192 ? 10.947 3.687 4.040 1.00 91.50 192 GLU A CA 1
ATOM 1470 C C . GLU A 1 192 ? 12.254 2.975 3.676 1.00 91.50 192 GLU A C 1
ATOM 1472 O O . GLU A 1 192 ? 12.847 3.232 2.628 1.00 91.50 192 GLU A O 1
ATOM 1477 N N . GLY A 1 193 ? 12.669 2.005 4.491 1.00 91.81 193 GLY A N 1
ATOM 1478 C CA . GLY A 1 193 ? 13.996 1.398 4.371 1.00 91.81 193 GLY A CA 1
ATOM 1479 C C . GLY A 1 193 ? 14.251 0.646 3.060 1.00 91.81 193 GLY A C 1
ATOM 1480 O O . GLY A 1 193 ? 15.363 0.694 2.544 1.00 91.81 193 GLY A O 1
ATOM 1481 N N . LEU A 1 194 ? 13.248 -0.017 2.469 1.00 91.44 194 LEU A N 1
ATOM 1482 C CA . LEU A 1 194 ? 13.411 -0.653 1.151 1.00 91.44 194 LEU A CA 1
ATOM 1483 C C . LEU A 1 194 ? 13.580 0.363 0.024 1.00 91.44 194 LEU A C 1
ATOM 1485 O O . LEU A 1 194 ? 14.339 0.116 -0.915 1.00 91.44 194 LEU A O 1
ATOM 1489 N N . HIS A 1 195 ? 12.869 1.488 0.110 1.00 91.56 195 HIS A N 1
ATOM 1490 C CA . HIS A 1 195 ? 13.034 2.571 -0.845 1.00 91.56 195 HIS A CA 1
ATOM 1491 C C . HIS A 1 195 ? 14.458 3.129 -0.753 1.00 91.56 195 HIS A C 1
ATOM 1493 O O . HIS A 1 195 ? 15.121 3.271 -1.774 1.00 91.56 195 HIS A O 1
ATOM 1499 N N . GLU A 1 196 ? 14.951 3.410 0.455 1.00 90.94 196 GLU A N 1
ATOM 1500 C CA . GLU A 1 196 ? 16.321 3.892 0.679 1.00 90.94 196 GLU A CA 1
ATOM 1501 C C . GLU A 1 196 ? 17.380 2.889 0.222 1.00 90.94 196 GLU A C 1
ATOM 1503 O O . GLU A 1 196 ? 18.353 3.274 -0.420 1.00 90.94 196 GLU A O 1
ATOM 1508 N N . LEU A 1 197 ? 17.170 1.599 0.488 1.00 90.62 197 LEU A N 1
ATOM 1509 C CA . LEU A 1 197 ? 18.074 0.535 0.066 1.00 90.62 197 LEU A CA 1
ATOM 1510 C C . LEU A 1 197 ? 18.190 0.460 -1.461 1.00 90.62 197 LEU A C 1
ATOM 1512 O O . LEU A 1 197 ? 19.2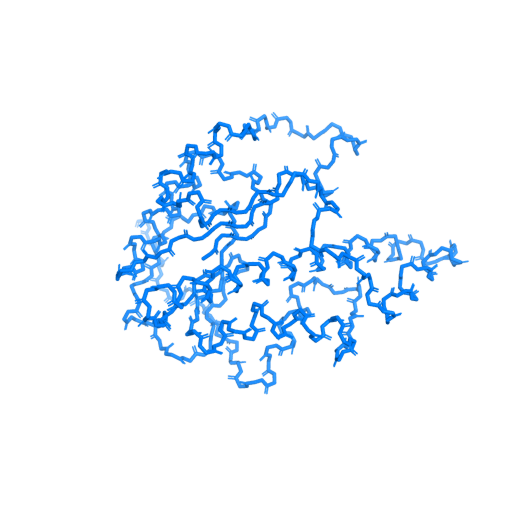96 0.341 -1.983 1.00 90.62 197 LEU A O 1
ATOM 1516 N N . MET A 1 198 ? 17.065 0.563 -2.177 1.00 89.25 198 MET A N 1
ATOM 1517 C CA . MET A 1 198 ? 17.056 0.627 -3.641 1.00 89.25 198 MET A CA 1
ATOM 1518 C C . MET A 1 198 ? 17.689 1.930 -4.145 1.00 89.25 198 MET A C 1
ATOM 1520 O O . MET A 1 198 ? 18.552 1.901 -5.019 1.00 89.25 198 MET A O 1
ATOM 1524 N N . ALA A 1 199 ? 17.298 3.072 -3.575 1.00 87.81 199 ALA A N 1
ATOM 1525 C CA . ALA A 1 199 ? 17.786 4.388 -3.981 1.00 87.81 199 ALA A CA 1
ATOM 1526 C C . ALA A 1 199 ? 19.300 4.550 -3.774 1.00 87.81 199 ALA A C 1
ATOM 1528 O O . ALA A 1 199 ? 19.983 5.139 -4.608 1.00 87.81 199 ALA A O 1
ATOM 1529 N N . GLY A 1 200 ? 19.821 3.997 -2.679 1.00 88.75 200 GLY A N 1
ATOM 1530 C CA . GLY A 1 200 ? 21.238 3.983 -2.331 1.00 88.75 200 GLY A CA 1
ATOM 1531 C C . GLY A 1 200 ? 22.020 2.815 -2.926 1.00 88.75 200 GLY A C 1
ATOM 1532 O O . GLY A 1 200 ? 23.189 2.655 -2.585 1.00 88.75 200 GLY A O 1
ATOM 1533 N N . CYS A 1 201 ? 21.409 1.987 -3.782 1.00 87.62 201 CYS A N 1
ATOM 1534 C CA . CYS A 1 201 ? 22.062 0.827 -4.397 1.00 87.62 201 CYS A CA 1
ATOM 1535 C C . CYS A 1 201 ? 22.650 -0.170 -3.379 1.00 87.62 201 CYS A C 1
ATOM 1537 O O . CYS A 1 201 ? 23.630 -0.858 -3.661 1.00 87.62 201 CYS A O 1
ATOM 1539 N N . GLY A 1 202 ? 22.054 -0.252 -2.188 1.00 88.00 202 GLY A N 1
ATOM 1540 C CA . GLY A 1 202 ? 22.537 -1.086 -1.088 1.00 88.00 202 GLY A CA 1
ATOM 1541 C C . GLY A 1 202 ? 22.156 -2.563 -1.206 1.00 88.00 202 GLY A C 1
ATOM 1542 O O . GLY A 1 202 ? 22.610 -3.368 -0.396 1.00 88.00 202 GLY A O 1
ATOM 1543 N N . ALA A 1 203 ? 21.346 -2.937 -2.201 1.00 86.56 203 ALA A N 1
ATOM 1544 C CA . ALA A 1 203 ? 21.034 -4.328 -2.508 1.00 86.56 203 ALA A CA 1
ATOM 1545 C C . ALA A 1 203 ? 21.006 -4.580 -4.022 1.00 86.56 203 ALA A C 1
ATOM 1547 O O . ALA A 1 203 ? 20.481 -3.751 -4.772 1.00 86.56 203 ALA A O 1
ATOM 1548 N N . PRO A 1 204 ? 21.526 -5.730 -4.489 1.00 84.44 204 PRO A N 1
ATOM 1549 C CA . PRO A 1 204 ? 21.482 -6.077 -5.900 1.00 84.44 204 PRO A CA 1
ATOM 1550 C C . PRO A 1 204 ? 20.033 -6.297 -6.347 1.00 84.44 204 PRO A C 1
ATOM 1552 O O . PRO A 1 204 ? 19.251 -6.944 -5.650 1.00 84.44 204 PRO A O 1
ATOM 1555 N N . PHE A 1 205 ? 19.682 -5.788 -7.527 1.00 83.56 205 PHE A N 1
ATOM 1556 C CA . PHE A 1 205 ? 18.405 -6.066 -8.181 1.00 83.56 205 PHE A CA 1
ATOM 1557 C C . PHE A 1 205 ? 18.627 -6.997 -9.376 1.00 83.56 205 PHE A C 1
ATOM 1559 O O . PHE A 1 205 ? 19.463 -6.722 -10.237 1.00 83.56 205 PHE A O 1
ATOM 1566 N N . ASN A 1 206 ? 17.879 -8.100 -9.430 1.00 82.44 206 ASN A N 1
ATOM 1567 C CA . ASN A 1 206 ? 17.910 -9.034 -10.551 1.00 82.44 206 ASN A CA 1
ATOM 1568 C C . ASN A 1 206 ? 16.597 -8.924 -11.350 1.00 82.44 206 ASN A C 1
ATOM 1570 O O . ASN A 1 206 ? 15.584 -9.442 -10.881 1.00 82.44 206 ASN A O 1
ATOM 1574 N N . PRO A 1 207 ? 16.604 -8.342 -12.565 1.00 79.25 207 PRO A N 1
ATOM 1575 C CA . PRO A 1 207 ? 15.403 -8.201 -13.399 1.00 79.25 207 PRO A CA 1
ATOM 1576 C C . PRO A 1 207 ? 14.894 -9.533 -13.977 1.00 79.25 207 PRO A C 1
ATOM 1578 O O . PRO A 1 207 ? 13.936 -9.563 -14.739 1.00 79.25 207 PRO A O 1
ATOM 1581 N N . SER A 1 208 ? 15.554 -10.653 -13.676 1.00 77.50 208 SER A N 1
ATOM 1582 C CA . SER A 1 208 ? 15.046 -11.987 -14.020 1.00 77.50 208 SER A CA 1
ATOM 1583 C C . SER A 1 208 ? 14.111 -12.546 -12.945 1.00 77.50 208 SER A C 1
ATOM 1585 O O . SER A 1 208 ? 13.571 -13.635 -13.125 1.00 77.50 208 SER A O 1
ATOM 1587 N N . ARG A 1 209 ? 13.958 -11.852 -11.811 1.00 79.25 209 ARG A N 1
ATOM 1588 C CA . ARG A 1 209 ? 13.114 -12.269 -10.691 1.00 79.25 209 ARG A CA 1
ATOM 1589 C C . ARG A 1 209 ? 11.937 -11.311 -10.521 1.00 79.25 209 ARG A C 1
ATOM 1591 O O . ARG A 1 209 ? 12.098 -10.116 -10.765 1.00 79.25 209 ARG A O 1
ATOM 1598 N N . PRO A 1 210 ? 10.769 -11.799 -10.067 1.00 80.44 210 PRO A N 1
ATOM 1599 C CA . PRO A 1 210 ? 9.650 -10.934 -9.733 1.00 80.44 210 PRO A CA 1
ATOM 1600 C C . PRO A 1 210 ? 10.056 -9.851 -8.732 1.00 80.44 210 PRO A C 1
ATOM 1602 O O . PRO A 1 210 ? 10.819 -10.089 -7.794 1.00 80.44 210 PRO A O 1
ATOM 1605 N N . VAL A 1 211 ? 9.478 -8.666 -8.904 1.00 79.88 211 VAL A N 1
ATOM 1606 C CA . VAL A 1 211 ? 9.649 -7.502 -8.023 1.00 79.88 211 VAL A CA 1
ATOM 1607 C C . VAL A 1 211 ? 9.410 -7.868 -6.555 1.00 79.88 211 VAL A C 1
ATOM 1609 O O . VAL A 1 211 ? 10.117 -7.424 -5.649 1.00 79.88 211 VAL A O 1
ATOM 1612 N N . GLU A 1 212 ? 8.413 -8.714 -6.325 1.00 81.75 212 GLU A N 1
ATOM 1613 C CA . GLU A 1 212 ? 8.028 -9.196 -5.014 1.00 81.75 212 GLU A CA 1
ATOM 1614 C C . GLU A 1 212 ? 9.134 -10.057 -4.392 1.00 81.75 212 GLU A C 1
ATOM 1616 O O . GLU A 1 212 ? 9.386 -9.939 -3.197 1.00 81.75 212 GLU A O 1
ATOM 1621 N N . GLU A 1 213 ? 9.831 -10.873 -5.187 1.00 84.19 213 GLU A N 1
ATOM 1622 C CA . GLU A 1 213 ? 10.938 -11.707 -4.710 1.00 84.19 213 GLU A CA 1
ATOM 1623 C C . GLU A 1 213 ? 12.088 -10.855 -4.173 1.00 84.19 213 GLU A C 1
ATOM 1625 O O . GLU A 1 213 ? 12.558 -11.115 -3.067 1.00 84.19 213 GLU A O 1
ATOM 1630 N N . TRP A 1 214 ? 12.459 -9.782 -4.883 1.00 86.94 214 TRP A N 1
ATOM 1631 C CA . TRP A 1 214 ? 13.475 -8.843 -4.400 1.00 86.94 214 TRP A CA 1
ATOM 1632 C C . TRP A 1 214 ? 13.085 -8.249 -3.045 1.00 86.94 214 TRP A C 1
ATOM 1634 O O . TRP A 1 214 ? 13.886 -8.262 -2.112 1.00 86.94 214 TRP A O 1
ATOM 1644 N N . VAL A 1 215 ? 11.834 -7.792 -2.904 1.00 86.25 215 VAL A N 1
ATOM 1645 C CA . VAL A 1 215 ? 11.305 -7.291 -1.627 1.00 86.25 215 VAL A CA 1
ATOM 1646 C C . VAL A 1 215 ? 11.474 -8.346 -0.530 1.00 86.25 215 VAL A C 1
ATOM 1648 O O . VAL A 1 215 ? 11.961 -8.012 0.545 1.00 86.25 215 VAL A O 1
ATOM 1651 N N . TYR A 1 216 ? 11.121 -9.611 -0.776 1.00 83.12 216 TYR A N 1
ATOM 1652 C CA . TYR A 1 216 ? 11.227 -10.670 0.238 1.00 83.12 216 TYR A CA 1
ATOM 1653 C C . TYR A 1 216 ? 12.666 -10.993 0.631 1.00 83.12 216 TYR A C 1
ATOM 1655 O O . TYR A 1 216 ? 12.940 -11.210 1.813 1.00 83.12 216 TYR A O 1
ATOM 1663 N N . GLU A 1 217 ? 13.594 -10.988 -0.321 1.00 86.00 217 GLU A N 1
ATOM 1664 C CA . GLU A 1 217 ? 15.009 -11.207 -0.029 1.00 86.00 217 GLU A CA 1
ATOM 1665 C C . GLU A 1 217 ? 15.560 -10.159 0.935 1.00 86.00 217 GLU A C 1
ATOM 1667 O O . GLU A 1 217 ? 16.317 -10.513 1.833 1.00 86.00 217 GLU A O 1
ATOM 1672 N N . GLN A 1 218 ? 15.128 -8.900 0.824 1.00 86.50 218 GLN A N 1
ATOM 1673 C CA . GLN A 1 218 ? 15.581 -7.839 1.732 1.00 86.50 218 GLN A CA 1
ATOM 1674 C C . GLN A 1 218 ? 14.973 -7.948 3.135 1.00 86.50 218 GLN A C 1
ATOM 1676 O O . GLN A 1 218 ? 15.509 -7.414 4.108 1.00 86.50 218 GLN A O 1
ATOM 1681 N N . LEU A 1 219 ? 13.852 -8.654 3.253 1.00 80.88 219 LEU A N 1
ATOM 1682 C CA . LEU A 1 219 ? 13.159 -8.873 4.513 1.00 80.88 219 LEU A CA 1
ATOM 1683 C C . LEU A 1 219 ? 13.744 -10.068 5.290 1.00 80.88 219 LEU A C 1
ATOM 1685 O O . LEU A 1 219 ? 13.833 -10.029 6.517 1.00 80.88 219 LEU A O 1
ATOM 1689 N N . ARG A 1 220 ? 14.209 -11.108 4.587 1.00 74.00 220 ARG A N 1
ATOM 1690 C CA . ARG A 1 220 ? 14.663 -12.389 5.160 1.00 74.00 220 ARG A CA 1
ATOM 1691 C C . ARG A 1 220 ? 15.806 -12.287 6.194 1.00 74.00 220 ARG A C 1
ATOM 1693 O O . ARG A 1 220 ? 15.683 -12.928 7.239 1.00 74.00 220 ARG A O 1
ATOM 1700 N N . PRO A 1 221 ? 16.878 -11.489 5.996 1.00 60.66 221 PRO A N 1
ATOM 1701 C CA . PRO A 1 221 ? 17.998 -11.397 6.941 1.00 60.66 221 PRO A CA 1
ATOM 1702 C C . PRO A 1 221 ? 17.632 -10.795 8.302 1.00 60.66 221 PRO A C 1
ATOM 1704 O O . PRO A 1 221 ? 18.417 -10.875 9.240 1.00 60.66 221 PRO A O 1
ATOM 1707 N N . ARG A 1 222 ? 16.447 -10.189 8.440 1.00 60.62 222 ARG A N 1
ATOM 1708 C CA . ARG A 1 222 ? 16.034 -9.471 9.654 1.00 60.62 222 ARG A CA 1
ATOM 1709 C C . ARG A 1 222 ? 15.262 -10.347 10.648 1.00 60.62 222 ARG A C 1
ATOM 1711 O O . ARG A 1 222 ? 14.446 -9.827 11.401 1.00 60.62 222 ARG A O 1
ATOM 1718 N N . ASN A 1 223 ? 15.505 -11.664 10.649 1.00 55.44 223 ASN A N 1
ATOM 1719 C CA . ASN A 1 223 ? 14.727 -12.684 11.373 1.00 55.44 223 ASN A CA 1
ATOM 1720 C C . ASN A 1 223 ? 13.257 -12.755 10.932 1.00 55.44 223 ASN A C 1
ATOM 1722 O O . ASN A 1 223 ? 12.359 -12.926 11.756 1.00 55.44 223 ASN A O 1
ATOM 1726 N N . TRP A 1 224 ? 13.001 -12.630 9.625 1.00 58.72 224 TRP A N 1
ATOM 1727 C CA . TRP A 1 224 ? 11.658 -12.793 9.071 1.00 58.72 224 TRP A CA 1
ATOM 1728 C C . TRP A 1 224 ? 11.443 -14.264 8.699 1.00 58.72 224 TRP A C 1
ATOM 1730 O O . TRP A 1 224 ? 12.012 -14.761 7.731 1.00 58.72 224 TRP A O 1
ATOM 1740 N N . THR A 1 225 ? 10.665 -14.999 9.491 1.00 51.62 225 THR A N 1
ATOM 1741 C CA . THR A 1 225 ? 10.268 -16.376 9.185 1.00 51.62 225 THR A CA 1
ATOM 1742 C C . THR A 1 225 ? 9.207 -16.384 8.088 1.00 51.62 225 THR A C 1
ATOM 1744 O O . THR A 1 225 ? 8.155 -15.771 8.259 1.00 51.62 225 THR A O 1
ATOM 1747 N N . ASP A 1 226 ? 9.446 -17.129 7.005 1.00 50.75 226 ASP A N 1
ATOM 1748 C CA . ASP A 1 226 ? 8.421 -17.493 6.021 1.00 50.75 226 ASP A CA 1
ATOM 1749 C C . ASP A 1 226 ? 7.306 -18.281 6.721 1.00 50.75 226 ASP A C 1
ATOM 1751 O O . ASP A 1 226 ? 7.367 -19.506 6.856 1.00 50.75 226 ASP A O 1
ATOM 1755 N N . GLY A 1 227 ? 6.267 -17.588 7.183 1.00 47.72 227 GLY A N 1
ATOM 1756 C CA . GLY A 1 227 ? 5.052 -18.214 7.685 1.00 47.72 227 GLY A CA 1
ATOM 1757 C C . GLY A 1 227 ? 4.280 -18.868 6.541 1.00 47.72 227 GLY A C 1
ATOM 1758 O O . GLY A 1 227 ? 3.249 -18.348 6.117 1.00 47.72 227 GLY A O 1
ATOM 1759 N N . ARG A 1 228 ? 4.762 -20.000 6.012 1.00 38.81 228 ARG A N 1
ATOM 1760 C CA . ARG A 1 228 ? 3.982 -20.840 5.095 1.00 38.81 228 ARG A CA 1
ATOM 1761 C C . ARG A 1 228 ? 2.813 -21.436 5.875 1.00 38.81 228 ARG A C 1
ATOM 1763 O O . ARG A 1 228 ? 2.953 -22.476 6.512 1.00 38.81 228 ARG A O 1
ATOM 1770 N N . PHE A 1 229 ? 1.645 -20.808 5.808 1.00 38.72 229 PHE A N 1
ATOM 1771 C CA . PHE A 1 229 ? 0.413 -21.486 6.191 1.00 38.72 229 PHE A CA 1
ATOM 1772 C C . PHE A 1 229 ? 0.033 -22.481 5.091 1.00 38.72 229 PHE A C 1
ATOM 1774 O O . PHE A 1 229 ? -0.304 -22.092 3.973 1.00 38.72 229 PHE A O 1
ATOM 1781 N N . LYS A 1 230 ? 0.029 -23.775 5.429 1.00 31.42 230 LYS A N 1
ATOM 1782 C CA . LYS A 1 230 ? -0.961 -24.688 4.854 1.00 31.42 230 LYS A CA 1
ATOM 1783 C C . LYS A 1 230 ? -2.322 -24.202 5.350 1.00 31.42 230 LYS A C 1
ATOM 1785 O O . LYS A 1 230 ? -2.490 -23.987 6.547 1.00 31.42 230 LYS A O 1
ATOM 1790 N N . LEU A 1 231 ? -3.300 -24.069 4.458 1.00 32.38 231 LEU A N 1
ATOM 1791 C CA . LEU A 1 231 ? -4.718 -24.065 4.829 1.00 32.38 231 LEU A CA 1
ATOM 1792 C C . LEU A 1 231 ? -5.084 -25.460 5.374 1.00 32.38 231 LEU A C 1
ATOM 1794 O O . LEU A 1 231 ? -5.815 -26.220 4.752 1.00 32.38 231 LEU A O 1
ATOM 1798 N N . SER A 1 232 ? -4.513 -25.864 6.505 1.00 34.38 232 SER A N 1
ATOM 1799 C CA . SER A 1 232 ? -4.984 -27.028 7.240 1.00 34.38 232 SER A CA 1
ATOM 1800 C C . SER A 1 232 ? -6.186 -26.581 8.059 1.00 34.38 232 SER A C 1
ATOM 1802 O O . SER A 1 232 ? -6.012 -26.033 9.143 1.00 34.38 232 SER A O 1
ATOM 1804 N N . GLY A 1 233 ? -7.391 -26.786 7.519 1.00 33.50 233 GLY A N 1
ATOM 1805 C CA . GLY A 1 233 ? -8.609 -26.749 8.331 1.00 33.50 233 GLY A CA 1
ATOM 1806 C C . GLY A 1 233 ? -9.807 -25.982 7.781 1.00 33.50 233 GLY A C 1
ATOM 1807 O O . GLY A 1 233 ? -10.493 -25.335 8.557 1.00 33.50 233 GLY A O 1
ATOM 1808 N N . LEU A 1 234 ? -10.101 -26.064 6.483 1.00 31.84 234 LEU A N 1
ATOM 1809 C CA . LEU A 1 234 ? -11.487 -25.945 6.011 1.00 31.84 234 LEU A CA 1
ATOM 1810 C C . LEU A 1 234 ? -11.658 -26.823 4.772 1.00 31.84 234 LEU A C 1
ATOM 1812 O O . LEU A 1 234 ? -11.754 -26.370 3.637 1.00 31.84 234 LEU A O 1
ATOM 1816 N N . VAL A 1 235 ? -11.643 -28.133 5.022 1.00 27.92 235 VAL A N 1
ATOM 1817 C CA . VAL A 1 235 ? -12.332 -29.073 4.143 1.00 27.92 235 VAL A CA 1
ATOM 1818 C C . VAL A 1 235 ? -13.814 -28.816 4.385 1.00 27.92 235 VAL A C 1
ATOM 1820 O O . VAL A 1 235 ? -14.369 -29.285 5.374 1.00 27.92 235 VAL A O 1
ATOM 1823 N N . VAL A 1 236 ? -14.441 -28.033 3.509 1.00 29.41 236 VAL A N 1
ATOM 1824 C CA . VAL A 1 236 ? -15.891 -28.115 3.331 1.00 29.41 236 VAL A CA 1
ATOM 1825 C C . VAL A 1 236 ? -16.130 -29.511 2.766 1.00 29.41 236 VAL A C 1
ATOM 1827 O O . VAL A 1 236 ? -15.851 -29.768 1.596 1.00 29.41 236 VAL A O 1
ATOM 1830 N N . ARG A 1 237 ? -16.522 -30.453 3.627 1.00 27.09 237 ARG A N 1
ATOM 1831 C CA . ARG A 1 237 ? -17.176 -31.665 3.138 1.00 27.09 237 ARG A CA 1
ATOM 1832 C C . ARG A 1 237 ? -18.588 -31.253 2.695 1.00 27.09 237 ARG A C 1
ATOM 1834 O O . ARG A 1 237 ? -19.175 -30.431 3.401 1.00 27.09 237 ARG A O 1
ATOM 1841 N N . PRO A 1 238 ? -19.071 -31.740 1.540 1.00 38.00 238 PRO A N 1
ATOM 1842 C CA . PRO A 1 238 ? -20.464 -31.554 1.145 1.00 38.00 238 PRO A CA 1
ATOM 1843 C C . PRO A 1 238 ? -21.419 -32.115 2.203 1.00 38.00 238 PRO A C 1
ATOM 1845 O O . PRO A 1 238 ? -21.017 -33.069 2.915 1.00 38.00 238 PRO A O 1
#